Protein AF-0000000080189819 (afdb_homodimer)

InterPro domains:
  IPR002792 TRAM domain [PF01938] (89-147)
  IPR002792 TRAM domain [PS50926] (89-148)
  IPR012340 Nucleic acid-binding, OB-fold [G3DSA:2.40.50.140] (79-147)
  IPR012340 Nucleic acid-binding, OB-fold [SSF50249] (85-147)

Nearest PDB structures (foldseek):
  1yvc-assembly1_A  TM=9.350E-01  e=1.012E-05  Methanococcus maripaludis
  1yez-assembly1_A  TM=9.217E-01  e=1.142E-05  Methanosarcina mazei Go1
  5xj1-assembly1_A  TM=9.575E-01  e=2.392E-04  Streptococcus pneumoniae TIGR4
  5xj2-assembly2_B  TM=9.542E-01  e=8.581E-04  Streptococcus pneumoniae TIGR4
  1uwv-assembly1_A  TM=9.412E-01  e=1.396E-03  Escherichia coli K-12

Sequence (302 aa):
MTFRRRYSTLEISDELLCLFNAEVTVKDDEYVVEVPKSEIETGSVDPGDIYRVALIERHADSGGSDGSTSTSTSSSSASTGASSEPQPPVEEGEIRYVEIEDIGKQGDGIARVERGYVIIVPDAEIGERVKVEVTEVKSNFAVGEIIDEDYMTFRRRYSTLEISDELLCLFNAEVTVKDDEYVVEVPKSEIETGSVDPGDIYRVALIERHADSGGSDGSTSTSTSSSSASTGASSEPQPPVEEGEIRYVEIEDIGKQGDGIARVERGYVIIVPDAEIGERVKVEVTEVKSNFAVGEIIDEDY

Organism: NCBI:txid355548

Structure (mmCIF, N/CA/C/O backbone):
data_AF-0000000080189819-model_v1
#
loop_
_entity.id
_entity.type
_entity.pdbx_description
1 polymer 'Predicted RNA-binding protein, contains TRAM domain'
#
loop_
_atom_site.group_PDB
_atom_site.id
_atom_site.type_symbol
_atom_site.label_atom_id
_atom_site.label_alt_id
_atom_site.label_comp_id
_atom_site.label_asym_id
_atom_site.label_entity_id
_atom_site.label_seq_id
_atom_site.pdbx_PDB_ins_code
_atom_site.Cartn_x
_atom_site.Cartn_y
_atom_site.Cartn_z
_atom_site.occupancy
_atom_site.B_iso_or_equiv
_atom_site.auth_seq_id
_atom_site.auth_comp_id
_atom_site.auth_asym_id
_atom_site.auth_atom_id
_atom_site.pdbx_PDB_model_num
ATOM 1 N N . MET A 1 1 ? 3.475 19.469 27.359 1 42.28 1 MET A N 1
ATOM 2 C CA . MET A 1 1 ? 2.904 18.156 27.094 1 42.28 1 MET A CA 1
ATOM 3 C C . MET A 1 1 ? 3.959 17.219 26.531 1 42.28 1 MET A C 1
ATOM 5 O O . MET A 1 1 ? 4.668 17.562 25.594 1 42.28 1 MET A O 1
ATOM 9 N N . THR A 1 2 ? 4.465 16.438 27.375 1 52.5 2 THR A N 1
ATOM 10 C CA . THR A 1 2 ? 5.473 15.461 27 1 52.5 2 THR A CA 1
ATOM 11 C C . THR A 1 2 ? 4.938 14.531 25.922 1 52.5 2 THR A C 1
ATOM 13 O O . THR A 1 2 ? 4.039 13.727 26.172 1 52.5 2 THR A O 1
ATOM 16 N N . PHE A 1 3 ? 4.883 14.898 24.797 1 54 3 PHE A N 1
ATOM 17 C CA . PHE A 1 3 ? 4.414 14.039 23.703 1 54 3 PHE A CA 1
ATOM 18 C C . PHE A 1 3 ? 5.383 12.883 23.484 1 54 3 PHE A C 1
ATOM 20 O O . PHE A 1 3 ? 6.57 13.094 23.25 1 54 3 PHE A O 1
ATOM 27 N N . ARG A 1 4 ? 5.125 11.758 24.125 1 54.84 4 ARG A N 1
ATOM 28 C CA . ARG A 1 4 ? 5.922 10.539 24.016 1 54.84 4 ARG A CA 1
ATOM 29 C C . ARG A 1 4 ? 5.918 10.023 22.578 1 54.84 4 ARG A C 1
ATOM 31 O O . ARG A 1 4 ? 4.895 10.078 21.891 1 54.84 4 ARG A O 1
ATOM 38 N N . ARG A 1 5 ? 7.055 9.82 22.172 1 60.12 5 ARG A N 1
ATOM 39 C CA . ARG A 1 5 ? 7.246 9.156 20.891 1 60.12 5 ARG A CA 1
ATOM 40 C C . ARG A 1 5 ? 6.477 7.84 20.828 1 60.12 5 ARG A C 1
ATOM 42 O O . ARG A 1 5 ? 6.66 6.973 21.688 1 60.12 5 ARG A O 1
ATOM 49 N N . ARG A 1 6 ? 5.293 7.766 20.141 1 59.91 6 ARG A N 1
ATOM 50 C CA . ARG A 1 6 ? 4.48 6.559 20.047 1 59.91 6 ARG A CA 1
ATOM 51 C C . ARG A 1 6 ? 5.141 5.523 19.141 1 59.91 6 ARG A C 1
ATOM 53 O O . ARG A 1 6 ? 5.629 5.863 18.062 1 59.91 6 ARG A O 1
ATOM 60 N N . TYR A 1 7 ? 5.453 4.277 19.641 1 59 7 TYR A N 1
ATOM 61 C CA . TYR A 1 7 ? 5.871 3.143 18.828 1 59 7 TYR A CA 1
ATOM 62 C C . TYR A 1 7 ? 4.672 2.459 18.188 1 59 7 TYR A C 1
ATOM 64 O O . TYR A 1 7 ? 3.803 1.928 18.891 1 59 7 TYR A O 1
ATOM 72 N N . SER A 1 8 ? 4.168 2.908 17.109 1 53.53 8 SER A N 1
ATOM 73 C CA . SER A 1 8 ? 2.996 2.295 16.5 1 53.53 8 SER A CA 1
ATOM 74 C C . SER A 1 8 ? 3.385 1.081 15.656 1 53.53 8 SER A C 1
ATOM 76 O O . SER A 1 8 ? 4.172 1.198 14.719 1 53.53 8 SER A O 1
ATOM 78 N N . THR A 1 9 ? 3.373 -0.174 16.344 1 57.47 9 THR A N 1
ATOM 79 C CA . THR A 1 9 ? 3.436 -1.372 15.508 1 57.47 9 THR A CA 1
ATOM 80 C C . THR A 1 9 ? 2.211 -1.468 14.602 1 57.47 9 THR A C 1
ATOM 82 O O . THR A 1 9 ? 1.075 -1.442 15.078 1 57.47 9 THR A O 1
ATOM 85 N N . LEU A 1 10 ? 2.303 -0.964 13.43 1 59.22 10 LEU A N 1
ATOM 86 C CA . LEU A 1 10 ? 1.188 -1.048 12.492 1 59.22 10 LEU A CA 1
ATOM 87 C C . LEU A 1 10 ? 0.678 -2.48 12.383 1 59.22 10 LEU A C 1
ATOM 89 O O . LEU A 1 10 ? 1.424 -3.381 11.984 1 59.22 10 LEU A O 1
ATOM 93 N N . GLU A 1 11 ? -0.382 -2.922 13.133 1 64 11 GLU A N 1
ATOM 94 C CA . GLU A 1 11 ? -1.065 -4.207 13.008 1 64 11 GLU A CA 1
ATOM 95 C C . GLU A 1 11 ? -1.852 -4.285 11.703 1 64 11 GLU A C 1
ATOM 97 O O . GLU A 1 11 ? -2.98 -3.797 11.617 1 64 11 GLU A O 1
ATOM 102 N N . ILE A 1 12 ? -1.258 -4.281 10.602 1 65.19 12 ILE A N 1
ATOM 103 C CA . ILE A 1 12 ? -1.865 -4.234 9.273 1 65.19 12 ILE A CA 1
ATOM 104 C C . ILE A 1 12 ? -2.387 -5.617 8.898 1 65.19 12 ILE A C 1
ATOM 106 O O . ILE A 1 12 ? -3.311 -5.738 8.086 1 65.19 12 ILE A O 1
ATOM 110 N N . SER A 1 13 ? -2.428 -6.66 9.703 1 68.19 13 SER A N 1
ATOM 111 C CA . SER A 1 13 ? -2.547 -8.031 9.211 1 68.19 13 SER A CA 1
ATOM 112 C C . SER A 1 13 ? -4.004 -8.406 8.969 1 68.19 13 SER A C 1
ATOM 114 O O . SER A 1 13 ? -4.34 -8.969 7.922 1 68.19 13 SER A O 1
ATOM 116 N N . ASP A 1 14 ? -5.004 -7.996 9.766 1 72.5 14 ASP A N 1
ATOM 117 C CA . ASP A 1 14 ? -6.348 -8.547 9.602 1 72.5 14 ASP A CA 1
ATOM 118 C C . ASP A 1 14 ? -7.098 -7.836 8.477 1 72.5 14 ASP A C 1
ATOM 120 O O . ASP A 1 14 ? -8.016 -8.406 7.879 1 72.5 14 ASP A O 1
ATOM 124 N N . GLU A 1 15 ? -6.684 -6.754 7.957 1 85.06 15 GLU A N 1
ATOM 125 C CA . GLU A 1 15 ? -7.391 -5.98 6.938 1 85.06 15 GLU A CA 1
ATOM 126 C C . GLU A 1 15 ? -6.574 -5.887 5.652 1 85.06 15 GLU A C 1
ATOM 128 O O . GLU A 1 15 ? -6.926 -5.129 4.742 1 85.06 15 GLU A O 1
ATOM 133 N N . LEU A 1 16 ? -5.52 -6.707 5.664 1 90.12 16 LEU A N 1
ATOM 134 C CA . LEU A 1 16 ? -4.68 -6.738 4.473 1 90.12 16 LEU A CA 1
ATOM 135 C C . LEU A 1 16 ? -5.379 -7.473 3.332 1 90.12 16 LEU A C 1
ATOM 137 O O . LEU A 1 16 ? -5.703 -8.656 3.457 1 90.12 16 LEU A O 1
ATOM 141 N N . LEU A 1 17 ? -5.531 -6.82 2.203 1 92.44 17 LEU A N 1
ATOM 142 C CA . LEU A 1 17 ? -6.184 -7.422 1.048 1 92.44 17 LEU A CA 1
ATOM 143 C C . LEU A 1 17 ? -5.16 -8.07 0.122 1 92.44 17 LEU A C 1
ATOM 145 O O . LEU A 1 17 ? -5.348 -9.211 -0.316 1 92.44 17 LEU A O 1
ATOM 149 N N . CYS A 1 18 ? -4.082 -7.316 -0.164 1 94.12 18 CYS A N 1
ATOM 150 C CA . CYS A 1 18 ? -3.02 -7.855 -1.007 1 94.12 18 CYS A CA 1
ATOM 151 C C . CYS A 1 18 ? -1.708 -7.117 -0.765 1 94.12 18 CYS A C 1
ATOM 153 O O . CYS A 1 18 ? -1.704 -6.008 -0.227 1 94.12 18 CYS A O 1
ATOM 155 N N . LEU A 1 19 ? -0.646 -7.719 -1.043 1 93.94 19 LEU A N 1
ATOM 156 C CA . LEU A 1 19 ? 0.732 -7.238 -1.003 1 93.94 19 LEU A CA 1
ATOM 157 C C . LEU A 1 19 ? 1.481 -7.633 -2.27 1 93.94 19 LEU A C 1
ATOM 159 O O . LEU A 1 19 ? 1.566 -8.82 -2.602 1 93.94 19 LEU A O 1
ATOM 163 N N . PHE A 1 20 ? 1.979 -6.648 -3.012 1 94.25 20 PHE A N 1
ATOM 164 C CA . PHE A 1 20 ? 2.664 -6.918 -4.27 1 94.25 20 PHE A CA 1
ATOM 165 C C . PHE A 1 20 ? 3.781 -5.906 -4.504 1 94.25 20 PHE A C 1
ATOM 167 O O . PHE A 1 20 ? 3.797 -4.836 -3.891 1 94.25 20 PHE A O 1
ATOM 174 N N . ASN A 1 21 ? 4.668 -6.277 -5.363 1 93.56 21 ASN A N 1
ATOM 175 C CA . ASN A 1 21 ? 5.68 -5.328 -5.812 1 93.56 21 ASN A CA 1
ATOM 176 C C . ASN A 1 21 ? 5.191 -4.508 -7.004 1 93.56 21 ASN A C 1
ATOM 178 O O . ASN A 1 21 ? 4.547 -5.043 -7.906 1 93.56 21 ASN A O 1
ATOM 182 N N . ALA A 1 22 ? 5.48 -3.244 -7 1 96.06 22 ALA A N 1
ATOM 183 C CA . ALA A 1 22 ? 5.117 -2.369 -8.109 1 96.06 22 ALA A CA 1
ATOM 184 C C . ALA A 1 22 ? 6.074 -1.185 -8.211 1 96.06 22 ALA A C 1
ATOM 186 O O . ALA A 1 22 ? 6.578 -0.697 -7.199 1 96.06 22 ALA A O 1
ATOM 187 N N . GLU A 1 23 ? 6.262 -0.748 -9.391 1 96.69 23 GLU A N 1
ATOM 188 C CA . GLU A 1 23 ? 7.016 0.474 -9.648 1 96.69 23 GLU A CA 1
ATOM 189 C C . GLU A 1 23 ? 6.137 1.711 -9.492 1 96.69 23 GLU A C 1
ATOM 191 O O . GLU A 1 23 ? 4.988 1.723 -9.938 1 96.69 23 GLU A O 1
ATOM 196 N N . VAL A 1 24 ? 6.676 2.695 -8.797 1 98.12 24 VAL A N 1
ATOM 197 C CA . VAL A 1 24 ? 6.039 4.004 -8.844 1 98.12 24 VAL A CA 1
ATOM 198 C C . VAL A 1 24 ? 6.375 4.691 -10.172 1 98.12 24 VAL A C 1
ATOM 200 O O . VAL A 1 24 ? 7.547 4.926 -10.469 1 98.12 24 VAL A O 1
ATOM 203 N N . THR A 1 25 ? 5.293 5.031 -10.906 1 97.88 25 THR A N 1
ATOM 204 C CA . THR A 1 25 ? 5.512 5.645 -12.211 1 97.88 25 THR A CA 1
ATOM 205 C C . THR A 1 25 ? 4.785 6.984 -12.312 1 97.88 25 THR A C 1
ATOM 207 O O . THR A 1 25 ? 3.996 7.332 -11.43 1 97.88 25 THR A O 1
ATOM 210 N N . VAL A 1 26 ? 5.16 7.734 -13.414 1 96.69 26 VAL A N 1
ATOM 211 C CA . VAL A 1 26 ? 4.496 9.008 -13.688 1 96.69 26 VAL A CA 1
ATOM 212 C C . VAL A 1 26 ? 3.514 8.836 -14.844 1 96.69 26 VAL A C 1
ATOM 214 O O . VAL A 1 26 ? 3.873 8.312 -15.898 1 96.69 26 VAL A O 1
ATOM 217 N N . LYS A 1 27 ? 2.279 9.141 -14.57 1 94.56 27 LYS A N 1
ATOM 218 C CA . LYS A 1 27 ? 1.231 9.18 -15.586 1 94.56 27 LYS A CA 1
ATOM 219 C C . LYS A 1 27 ? 0.446 10.484 -15.516 1 94.56 27 LYS A C 1
ATOM 221 O O . LYS A 1 27 ? -0.184 10.781 -14.5 1 94.56 27 LYS A O 1
ATOM 226 N N . ASP A 1 28 ? 0.393 11.312 -16.641 1 92.56 28 ASP A N 1
ATOM 227 C CA . ASP A 1 28 ? -0.339 12.578 -16.703 1 92.56 28 ASP A CA 1
ATOM 228 C C . ASP A 1 28 ? 0.027 13.484 -15.523 1 92.56 28 ASP A C 1
ATOM 230 O O . ASP A 1 28 ? -0.853 14.008 -14.844 1 92.56 28 ASP A O 1
ATOM 234 N N . ASP A 1 29 ? 1.229 13.555 -15.109 1 93.38 29 ASP A N 1
ATOM 235 C CA . ASP A 1 29 ? 1.783 14.453 -14.102 1 93.38 29 ASP A CA 1
ATOM 236 C C . ASP A 1 29 ? 1.422 13.992 -12.688 1 93.38 29 ASP A C 1
ATOM 238 O O . ASP A 1 29 ? 1.374 14.797 -11.758 1 93.38 29 ASP A O 1
ATOM 242 N N . GLU A 1 30 ? 0.978 12.766 -12.617 1 96.69 30 GLU A N 1
ATOM 243 C CA . GLU A 1 30 ? 0.692 12.164 -11.32 1 96.69 30 GLU A CA 1
ATOM 244 C C . GLU A 1 30 ? 1.593 10.961 -11.062 1 96.69 30 GLU A C 1
ATOM 246 O O . GLU A 1 30 ? 2.131 10.367 -12 1 96.69 30 GLU A O 1
ATOM 251 N N . TYR A 1 31 ? 1.816 10.703 -9.781 1 98 31 TYR A N 1
ATOM 252 C CA . TYR A 1 31 ? 2.561 9.516 -9.383 1 98 31 TYR A CA 1
ATOM 253 C C . TYR A 1 31 ? 1.616 8.375 -9.031 1 98 31 TYR A C 1
ATOM 255 O O . TYR A 1 31 ? 0.72 8.539 -8.195 1 98 31 TYR A O 1
ATOM 263 N N . VAL A 1 32 ? 1.875 7.234 -9.664 1 98.56 32 VAL A N 1
ATOM 264 C CA . VAL A 1 32 ? 0.882 6.184 -9.484 1 98.56 32 VAL A CA 1
ATOM 265 C C . VAL A 1 32 ? 1.582 4.84 -9.289 1 98.56 32 VAL A C 1
ATOM 267 O O . VAL A 1 32 ? 2.73 4.668 -9.711 1 98.56 32 VAL A O 1
ATOM 270 N N . VAL A 1 33 ? 0.857 3.936 -8.68 1 98.31 33 VAL A N 1
ATOM 271 C CA . VAL A 1 33 ? 1.171 2.512 -8.602 1 98.31 33 VAL A CA 1
ATOM 272 C C . VAL A 1 33 ? 0.072 1.706 -9.289 1 98.31 33 VAL A C 1
ATOM 274 O O . VAL A 1 33 ? -1.116 1.921 -9.039 1 98.31 33 VAL A O 1
ATOM 277 N N . GLU A 1 34 ? 0.478 0.794 -10.133 1 97.75 34 GLU A N 1
ATOM 278 C CA . GLU A 1 34 ? -0.499 -0.062 -10.797 1 97.75 34 GLU A CA 1
ATOM 279 C C . GLU A 1 34 ? -0.899 -1.237 -9.906 1 97.75 34 GLU A C 1
ATOM 281 O O . GLU A 1 34 ? -0.038 -1.926 -9.359 1 97.75 34 GLU A O 1
ATOM 286 N N . VAL A 1 35 ? -2.176 -1.405 -9.805 1 97.88 35 VAL A N 1
ATOM 287 C CA . VAL A 1 35 ? -2.734 -2.551 -9.094 1 97.88 35 VAL A CA 1
ATOM 288 C C . VAL A 1 35 ? -2.908 -3.723 -10.055 1 97.88 35 VAL A C 1
ATOM 290 O O . VAL A 1 35 ? -3.48 -3.568 -11.141 1 97.88 35 VAL A O 1
ATOM 293 N N . PRO A 1 36 ? -2.439 -4.859 -9.672 1 95.31 36 PRO A N 1
ATOM 294 C CA . PRO A 1 36 ? -2.613 -6.012 -10.562 1 95.31 36 PRO A CA 1
ATOM 295 C C . PRO A 1 36 ? -4.078 -6.289 -10.891 1 95.31 36 PRO A C 1
ATOM 297 O O . PRO A 1 36 ? -4.934 -6.258 -10 1 95.31 36 PRO A O 1
ATOM 300 N N . LYS A 1 37 ? -4.324 -6.625 -12.102 1 93.06 37 LYS A N 1
ATOM 301 C CA . LYS A 1 37 ? -5.684 -6.867 -12.57 1 93.06 37 LYS A CA 1
ATOM 302 C C . LYS A 1 37 ? -6.328 -8.031 -11.82 1 93.06 37 LYS A C 1
ATOM 304 O O . LYS A 1 37 ? -7.535 -8.023 -11.57 1 93.06 37 LYS A O 1
ATOM 309 N N . SER A 1 38 ? -5.523 -8.961 -11.492 1 91.25 38 SER A N 1
ATOM 310 C CA . SER A 1 38 ? -6.027 -10.141 -10.797 1 91.25 38 SER A CA 1
ATOM 311 C C . SER A 1 38 ? -6.699 -9.773 -9.484 1 91.25 38 SER A C 1
ATOM 313 O O . SER A 1 38 ? -7.645 -10.438 -9.055 1 91.25 38 SER A O 1
ATOM 315 N N . GLU A 1 39 ? -6.297 -8.719 -8.812 1 94.88 39 GLU A N 1
ATOM 316 C CA . GLU A 1 39 ? -6.891 -8.281 -7.551 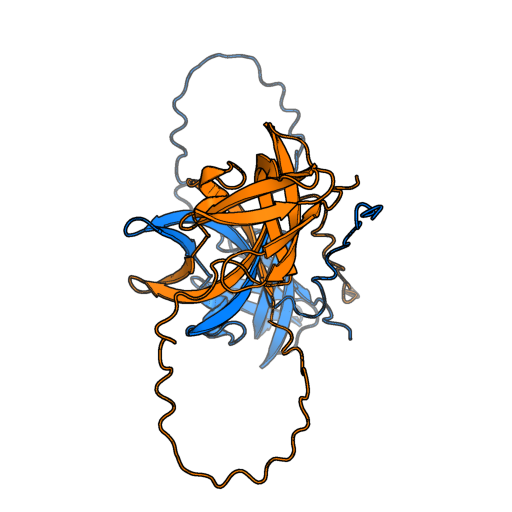1 94.88 39 GLU A CA 1
ATOM 317 C C . GLU A 1 39 ? -8.297 -7.734 -7.762 1 94.88 39 GLU A C 1
ATOM 319 O O . GLU A 1 39 ? -9.156 -7.859 -6.883 1 94.88 39 GLU A O 1
ATOM 324 N N . ILE A 1 40 ? -8.5 -7.207 -8.898 1 95.56 40 ILE A N 1
ATOM 325 C CA . ILE A 1 40 ? -9.82 -6.703 -9.273 1 95.56 40 ILE A CA 1
ATOM 326 C C . ILE A 1 40 ? -10.719 -7.863 -9.68 1 95.56 40 ILE A C 1
ATOM 328 O O . ILE A 1 40 ? -11.859 -7.965 -9.227 1 95.56 40 ILE A O 1
ATOM 332 N N . GLU A 1 41 ? -10.172 -8.711 -10.445 1 91.56 41 GLU A N 1
ATOM 333 C CA . GLU A 1 41 ? -10.938 -9.828 -10.984 1 91.56 41 GLU A CA 1
ATOM 334 C C . GLU A 1 41 ? -11.406 -10.766 -9.875 1 91.56 41 GLU A C 1
ATOM 336 O O . GLU A 1 41 ? -12.516 -11.305 -9.93 1 91.56 41 GLU A O 1
ATOM 341 N N . THR A 1 42 ? -10.617 -10.938 -8.875 1 91.19 42 THR A N 1
ATOM 342 C CA . THR A 1 42 ? -10.961 -11.828 -7.77 1 91.19 42 THR A CA 1
ATOM 343 C C . THR A 1 42 ? -11.953 -11.156 -6.828 1 91.19 42 THR A C 1
ATOM 345 O O . THR A 1 42 ? -12.562 -11.812 -5.988 1 91.19 42 THR A O 1
ATOM 348 N N . GLY A 1 43 ? -12.086 -9.766 -6.91 1 92.44 43 GLY A N 1
ATOM 349 C CA . GLY A 1 43 ? -13.062 -9.062 -6.105 1 92.44 43 GLY A CA 1
ATOM 350 C C . GLY A 1 43 ? -12.508 -8.555 -4.785 1 92.44 43 GLY A C 1
ATOM 351 O O . GLY A 1 43 ? -13.25 -8.07 -3.936 1 92.44 43 GLY A O 1
ATOM 352 N N . SER A 1 44 ? -11.273 -8.656 -4.613 1 91.62 44 SER A N 1
ATOM 353 C CA . SER A 1 44 ? -10.641 -8.188 -3.387 1 91.62 44 SER A CA 1
ATOM 354 C C . SER A 1 44 ? -10.531 -6.664 -3.369 1 91.62 44 SER A C 1
ATOM 356 O O . SER A 1 44 ? -10.516 -6.051 -2.299 1 91.62 44 SER A O 1
ATOM 358 N N . VAL A 1 45 ? -10.352 -6.145 -4.512 1 96.12 45 VAL A N 1
ATOM 359 C CA . VAL A 1 45 ? -10.211 -4.699 -4.668 1 96.12 45 VAL A CA 1
ATOM 360 C C . VAL A 1 45 ? -11.219 -4.191 -5.699 1 96.12 45 VAL A C 1
ATOM 362 O O . VAL A 1 45 ? -11.336 -4.75 -6.793 1 96.12 45 VAL A O 1
ATOM 365 N N . ASP A 1 46 ? -11.883 -3.111 -5.359 1 97.25 46 ASP A N 1
ATOM 366 C CA . ASP A 1 46 ? -12.883 -2.545 -6.25 1 97.25 46 ASP A CA 1
ATOM 367 C C . ASP A 1 46 ? -12.492 -1.14 -6.703 1 97.25 46 ASP A C 1
ATOM 369 O O . ASP A 1 46 ? -12.266 -0.257 -5.871 1 97.25 46 ASP A O 1
ATOM 373 N N . PRO A 1 47 ? -12.453 -0.969 -8.023 1 97.56 47 PRO A N 1
ATOM 374 C CA . PRO A 1 47 ? -12.266 0.407 -8.484 1 97.56 47 PRO A CA 1
ATOM 375 C C . PRO A 1 47 ? -13.359 1.351 -7.988 1 97.56 47 PRO A C 1
ATOM 377 O O . PRO A 1 47 ? -14.531 0.974 -7.949 1 97.56 47 PRO A O 1
ATOM 380 N N . GLY A 1 48 ? -12.984 2.584 -7.582 1 96.81 48 GLY A N 1
ATOM 381 C CA . GLY A 1 48 ? -13.93 3.537 -7.031 1 96.81 48 GLY A CA 1
ATOM 382 C C . GLY A 1 48 ? -13.953 3.541 -5.512 1 96.81 48 GLY A C 1
ATOM 383 O O . GLY A 1 48 ? -14.477 4.477 -4.898 1 96.81 48 GLY A O 1
ATOM 384 N N . ASP A 1 49 ? -13.445 2.479 -4.875 1 96.81 49 ASP A N 1
ATOM 385 C CA . ASP A 1 49 ? -13.391 2.41 -3.416 1 96.81 49 ASP A CA 1
ATOM 386 C C . ASP A 1 49 ? -12.078 2.98 -2.887 1 96.81 49 ASP A C 1
ATOM 388 O O . ASP A 1 49 ? -11.078 3.016 -3.604 1 96.81 49 ASP A O 1
ATOM 392 N N . ILE A 1 50 ? -12.18 3.373 -1.572 1 95.12 50 ILE A N 1
ATOM 393 C CA . ILE A 1 50 ? -11.023 3.93 -0.887 1 95.12 50 ILE A CA 1
ATOM 394 C C . ILE A 1 50 ? -10.383 2.861 -0.002 1 95.12 50 ILE A C 1
ATOM 396 O O . ILE A 1 50 ? -11.078 2.135 0.706 1 95.12 50 ILE A O 1
ATOM 400 N N . TYR A 1 51 ? -8.984 2.779 -0.108 1 95.81 51 TYR A N 1
ATOM 401 C CA . TYR A 1 51 ? -8.195 1.832 0.677 1 95.81 51 TYR A CA 1
ATOM 402 C C . TYR A 1 51 ? -7.07 2.541 1.421 1 95.81 51 TYR A C 1
ATOM 404 O O . TYR A 1 51 ? -6.707 3.668 1.079 1 95.81 51 TYR A O 1
ATOM 412 N N . ARG A 1 52 ? -6.621 1.884 2.549 1 95.06 52 ARG A N 1
ATOM 413 C CA . ARG A 1 52 ? -5.336 2.26 3.129 1 95.06 52 ARG A CA 1
ATOM 414 C C . ARG A 1 52 ? -4.184 1.631 2.357 1 95.06 52 ARG A C 1
ATOM 416 O O . ARG A 1 52 ? -4.16 0.417 2.143 1 95.06 52 ARG A O 1
ATOM 423 N N . VAL A 1 53 ? -3.291 2.496 1.903 1 96.38 53 VAL A N 1
ATOM 424 C CA . VAL A 1 53 ? -2.193 2.045 1.054 1 96.38 53 VAL A CA 1
ATOM 425 C C . VAL A 1 53 ? -0.864 2.242 1.779 1 96.38 53 VAL A C 1
ATOM 427 O O . VAL A 1 53 ? -0.551 3.348 2.225 1 96.38 53 VAL A O 1
ATOM 430 N N . ALA A 1 54 ? -0.108 1.19 1.864 1 95.25 54 ALA A N 1
ATOM 431 C CA . ALA A 1 54 ? 1.239 1.252 2.424 1 95.25 54 ALA A CA 1
ATOM 432 C C . ALA A 1 54 ? 2.295 1.071 1.337 1 95.25 54 ALA A C 1
ATOM 434 O O . ALA A 1 54 ? 2.23 0.121 0.552 1 95.25 54 ALA A O 1
ATOM 435 N N . LEU A 1 55 ? 3.162 2.006 1.28 1 96.06 55 LEU A N 1
ATOM 436 C CA . LEU A 1 55 ? 4.395 1.793 0.532 1 96.06 55 LEU A CA 1
ATOM 437 C C . LEU A 1 55 ? 5.527 1.359 1.46 1 96.06 55 LEU A C 1
ATOM 439 O O . LEU A 1 55 ? 5.828 2.043 2.441 1 96.06 55 LEU A O 1
ATOM 443 N N . ILE A 1 56 ? 6.117 0.265 1.129 1 92.75 56 ILE A N 1
ATOM 444 C CA . ILE A 1 56 ? 7.121 -0.384 1.966 1 92.75 56 I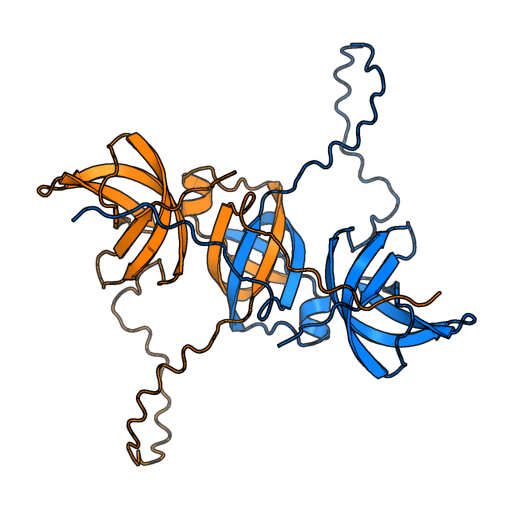LE A CA 1
ATOM 445 C C . ILE A 1 56 ? 8.406 -0.583 1.168 1 92.75 56 ILE A C 1
ATOM 447 O O . ILE A 1 56 ? 8.367 -0.974 -0.001 1 92.75 56 ILE A O 1
ATOM 451 N N . GLU A 1 57 ? 9.453 -0.291 1.748 1 92 57 GLU A N 1
ATOM 452 C CA . GLU A 1 57 ? 10.742 -0.485 1.096 1 92 57 GLU A CA 1
ATOM 453 C C . GLU A 1 57 ? 10.992 -1.96 0.796 1 92 57 GLU A C 1
ATOM 455 O O . GLU A 1 57 ? 10.68 -2.828 1.613 1 92 57 GLU A O 1
ATOM 460 N N . ARG A 1 58 ? 11.555 -2.164 -0.397 1 86.75 58 ARG A N 1
ATOM 461 C CA . ARG A 1 58 ? 11.945 -3.531 -0.733 1 86.75 58 ARG A CA 1
ATOM 462 C C . ARG A 1 58 ? 13.219 -3.93 -0.002 1 86.75 58 ARG A C 1
ATOM 464 O O . ARG A 1 58 ? 14.117 -3.105 0.188 1 86.75 58 ARG A O 1
ATOM 471 N N . HIS A 1 59 ? 13.188 -4.875 0.941 1 71.19 59 HIS A N 1
ATOM 472 C CA . HIS A 1 59 ? 14.438 -5.379 1.502 1 71.19 59 HIS A CA 1
ATOM 473 C C . HIS A 1 59 ? 15.297 -6.027 0.426 1 71.19 59 HIS A C 1
ATOM 475 O O . HIS A 1 59 ? 14.789 -6.77 -0.419 1 71.19 59 HIS A O 1
ATOM 481 N N . ALA A 1 60 ? 16.234 -5.289 -0.047 1 56.72 60 ALA A N 1
ATOM 482 C CA . ALA A 1 60 ? 17.172 -6.023 -0.898 1 56.72 60 ALA A CA 1
ATOM 483 C C . ALA A 1 60 ? 17.531 -7.371 -0.282 1 56.72 60 ALA A C 1
ATOM 485 O O . ALA A 1 60 ? 17.891 -7.445 0.894 1 56.72 60 ALA A O 1
ATOM 486 N N . ASP A 1 61 ? 16.703 -8.32 -0.292 1 48.09 61 ASP A N 1
ATOM 487 C CA . ASP A 1 61 ? 17.375 -9.562 0.084 1 48.09 61 ASP A CA 1
ATOM 488 C C . ASP A 1 61 ? 18.797 -9.594 -0.456 1 48.09 61 ASP A C 1
ATOM 490 O O . ASP A 1 61 ? 19.016 -9.445 -1.659 1 48.09 61 ASP A O 1
ATOM 494 N N . SER A 1 62 ? 19.703 -9.016 0.38 1 42.56 62 S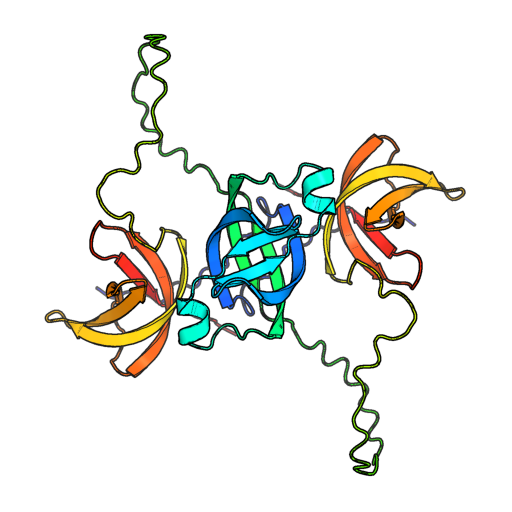ER A N 1
ATOM 495 C CA . SER A 1 62 ? 21.062 -9.43 0.046 1 42.56 62 SER A CA 1
ATOM 496 C C . SER A 1 62 ? 21.125 -10.906 -0.338 1 42.56 62 SER A C 1
ATOM 498 O O . SER A 1 62 ? 21.234 -11.773 0.528 1 42.56 62 SER A O 1
ATOM 500 N N . GLY A 1 63 ? 20.344 -11.5 -0.958 1 39.78 63 GLY A N 1
ATOM 501 C CA . GLY A 1 63 ? 20.984 -12.727 -1.399 1 39.78 63 GLY A CA 1
ATOM 502 C C . GLY A 1 63 ? 22.422 -12.523 -1.835 1 39.78 63 GLY A C 1
ATOM 503 O O . GLY A 1 63 ? 22.719 -11.617 -2.619 1 39.78 63 GLY A O 1
ATOM 504 N N . GLY A 1 64 ? 23.297 -12.695 -0.793 1 39 64 GLY A N 1
ATOM 505 C CA . GLY A 1 64 ? 24.75 -12.82 -0.841 1 39 64 GLY A CA 1
ATOM 506 C C . GLY A 1 64 ? 25.25 -13.469 -2.119 1 39 64 GLY A C 1
ATOM 507 O O . GLY A 1 64 ? 25.469 -14.68 -2.164 1 39 64 GLY A O 1
ATOM 508 N N . SER A 1 65 ? 24.75 -13.391 -3.236 1 36.41 65 SER A N 1
ATOM 509 C CA . SER A 1 65 ? 25.812 -13.938 -4.062 1 36.41 65 SER A CA 1
ATOM 510 C C . SER A 1 65 ? 27.109 -13.172 -3.867 1 36.41 65 SER A C 1
ATOM 512 O O . SER A 1 65 ? 27.156 -11.953 -4.066 1 36.41 65 SER A O 1
ATOM 514 N N . ASP A 1 66 ? 27.797 -13.484 -2.729 1 35.84 66 ASP A N 1
ATOM 515 C CA . ASP A 1 66 ? 29.219 -13.219 -2.641 1 35.84 66 ASP A CA 1
ATOM 516 C C . ASP A 1 66 ? 29.891 -13.352 -4.008 1 35.84 66 ASP A C 1
ATOM 518 O O . ASP A 1 66 ? 30.484 -14.391 -4.316 1 35.84 66 ASP A O 1
ATOM 522 N N . GLY A 1 67 ? 29.328 -13.367 -5.07 1 35.22 67 GLY A N 1
ATOM 523 C CA . GLY A 1 67 ? 30.312 -13.445 -6.133 1 35.22 67 GLY A CA 1
ATOM 524 C C . GLY A 1 67 ? 31.281 -12.273 -6.133 1 35.22 67 GLY A C 1
ATOM 525 O O . GLY A 1 67 ? 30.891 -11.141 -5.844 1 35.22 67 GLY A O 1
ATOM 526 N N . SER A 1 68 ? 32.594 -12.609 -5.75 1 34.53 68 SER A N 1
ATOM 527 C CA . SER A 1 68 ? 33.844 -11.867 -5.941 1 34.53 68 SER A CA 1
ATOM 528 C C . SER A 1 68 ? 33.781 -11 -7.191 1 34.53 68 SER A C 1
ATOM 530 O O . SER A 1 68 ? 33.688 -11.508 -8.312 1 34.53 68 SER A O 1
ATOM 532 N N . THR A 1 69 ? 33.094 -9.969 -7.109 1 33.72 69 THR A N 1
ATOM 533 C CA . THR A 1 69 ? 33.156 -9.016 -8.219 1 33.72 69 THR A CA 1
ATOM 534 C C . THR A 1 69 ? 34.562 -8.516 -8.422 1 33.72 69 THR A C 1
ATOM 536 O O . THR A 1 69 ? 35.156 -7.914 -7.527 1 33.72 69 THR A O 1
ATOM 539 N N . SER A 1 70 ? 35.375 -9.359 -9.141 1 32.28 70 SER A N 1
ATOM 540 C CA . SER A 1 70 ? 36.5 -8.68 -9.82 1 32.28 70 SER A CA 1
ATOM 541 C C . SER A 1 70 ? 36 -7.383 -10.461 1 32.28 70 SER A C 1
ATOM 543 O O . SER A 1 70 ? 34.875 -7.285 -10.906 1 32.28 70 SER A O 1
ATOM 545 N N . THR A 1 71 ? 36.625 -6.242 -10.055 1 34 71 THR A N 1
ATOM 546 C CA . THR A 1 71 ? 36.531 -4.816 -10.352 1 34 71 THR A CA 1
ATOM 547 C C . THR A 1 71 ? 36.5 -4.578 -11.859 1 34 71 THR A C 1
ATOM 549 O O . THR A 1 71 ? 36.594 -3.438 -12.32 1 34 71 THR A O 1
ATOM 552 N N . SER A 1 72 ? 36.344 -5.641 -12.758 1 33.66 72 SER A N 1
ATOM 553 C CA . SER A 1 72 ? 36.594 -5.02 -14.055 1 33.66 72 SER A CA 1
ATOM 554 C C . SER A 1 72 ? 35.531 -3.953 -14.375 1 33.66 72 SER A C 1
ATOM 556 O O . SER A 1 72 ? 34.344 -4.141 -14.102 1 33.66 72 SER A O 1
ATOM 558 N N . THR A 1 73 ? 35.938 -2.664 -14.289 1 36.34 73 THR A N 1
ATOM 559 C CA . THR A 1 73 ? 35.312 -1.387 -14.602 1 36.34 73 THR A CA 1
ATOM 560 C C . THR A 1 73 ? 34.531 -1.473 -15.914 1 36.34 73 THR A C 1
ATOM 562 O O . THR A 1 73 ? 34.062 -0.455 -16.438 1 36.34 73 THR A O 1
ATOM 565 N N . SER A 1 74 ? 34.375 -2.705 -16.547 1 34.53 74 SER A N 1
ATOM 566 C CA . SER A 1 74 ? 33.812 -2.371 -17.844 1 34.53 74 SER A CA 1
ATOM 567 C C . SER A 1 74 ? 32.406 -1.81 -17.688 1 34.53 74 SER A C 1
ATOM 569 O O . SER A 1 74 ? 31.594 -2.332 -16.891 1 34.53 74 SER A O 1
ATOM 571 N N . SER A 1 75 ? 32.25 -0.467 -17.719 1 36.03 75 SER A N 1
ATOM 572 C CA . SER A 1 75 ? 31.031 0.329 -17.797 1 36.03 75 SER A CA 1
ATOM 573 C C . SER A 1 75 ? 29.984 -0.33 -18.703 1 36.03 75 SER A C 1
ATOM 575 O O . SER A 1 75 ? 29.125 0.349 -19.266 1 36.03 75 SER A O 1
ATOM 577 N N . SER A 1 76 ? 29.984 -1.693 -18.75 1 33.53 76 SER A N 1
ATOM 578 C CA . SER A 1 76 ? 28.969 -2.131 -19.703 1 33.53 76 SER A CA 1
ATOM 579 C C . SER A 1 76 ? 27.594 -1.624 -19.281 1 33.53 76 SER A C 1
ATOM 581 O O . SER A 1 76 ? 27.25 -1.615 -18.109 1 33.53 76 SER A O 1
ATOM 583 N N . SER A 1 77 ? 27.141 -0.552 -19.922 1 34.91 77 SER A N 1
ATOM 584 C CA . SER A 1 77 ? 25.75 -0.133 -20 1 34.91 77 SER A CA 1
ATOM 585 C C . SER A 1 77 ? 24.812 -1.334 -19.984 1 34.91 77 SER A C 1
ATOM 587 O O . SER A 1 77 ? 24.75 -2.086 -20.969 1 34.91 77 SER A O 1
ATOM 589 N N . ALA A 1 78 ? 24.875 -2.117 -18.953 1 33.28 78 ALA A N 1
ATOM 590 C CA . ALA A 1 78 ? 23.906 -3.213 -18.859 1 33.28 78 ALA A CA 1
ATOM 591 C C . ALA A 1 78 ? 22.516 -2.746 -19.25 1 33.28 78 ALA A C 1
ATOM 593 O O . ALA A 1 78 ? 21.953 -1.848 -18.625 1 33.28 78 ALA A O 1
ATOM 594 N N . SER A 1 79 ? 22.297 -2.65 -20.484 1 36.47 79 SER A N 1
ATOM 595 C CA . SER A 1 79 ? 20.906 -2.654 -20.938 1 36.47 79 SER A CA 1
ATOM 596 C C . SER A 1 79 ? 20.047 -3.557 -20.062 1 36.47 79 SER A C 1
ATOM 598 O O . SER A 1 79 ? 20.453 -4.676 -19.734 1 36.47 79 SER A O 1
ATOM 600 N N . THR A 1 80 ? 19.672 -3.045 -18.844 1 40.88 80 THR A N 1
ATOM 601 C CA . THR A 1 80 ? 18.609 -3.824 -18.234 1 40.88 80 THR A CA 1
ATOM 602 C C . THR A 1 80 ? 17.875 -4.656 -19.281 1 40.88 80 THR A C 1
ATOM 604 O O . THR A 1 80 ? 17.109 -4.113 -20.078 1 40.88 80 THR A O 1
ATOM 607 N N . GLY A 1 81 ? 18.578 -5.34 -19.984 1 35.66 81 GLY A N 1
ATOM 608 C CA . GLY A 1 81 ? 18.047 -6.285 -20.938 1 35.66 81 GLY A CA 1
ATOM 609 C C . GLY A 1 81 ? 16.828 -7.027 -20.438 1 35.66 81 GLY A C 1
ATOM 610 O O . GLY A 1 81 ? 16.859 -7.617 -19.359 1 35.66 81 GLY A O 1
ATOM 611 N N . ALA A 1 82 ? 15.656 -6.48 -20.625 1 45.59 82 ALA A N 1
ATOM 612 C CA . ALA A 1 82 ? 14.43 -7.273 -20.578 1 45.59 82 ALA A CA 1
ATOM 613 C C . ALA A 1 82 ? 14.711 -8.742 -20.891 1 45.59 82 ALA A C 1
ATOM 615 O O . ALA A 1 82 ? 15.18 -9.07 -21.984 1 45.59 82 ALA A O 1
ATOM 616 N N . SER A 1 83 ? 15.383 -9.469 -20.062 1 48.72 83 SER A N 1
ATOM 617 C CA . SER A 1 83 ? 15.391 -10.875 -20.438 1 48.72 83 SER A CA 1
ATOM 618 C C . SER A 1 83 ? 14.203 -11.227 -21.328 1 48.72 83 SER A C 1
ATOM 620 O O . SER A 1 83 ? 13.109 -10.695 -21.141 1 48.72 83 SER A O 1
ATOM 622 N N . SER A 1 84 ? 14.398 -11.523 -22.531 1 59.91 84 SER A N 1
ATOM 623 C CA . SER A 1 84 ? 13.484 -11.945 -23.578 1 59.91 84 SER A CA 1
ATOM 624 C C . SER A 1 84 ? 12.406 -12.875 -23.047 1 59.91 84 SER A C 1
ATOM 626 O O . SER A 1 84 ? 11.367 -13.062 -23.688 1 59.91 84 SER A O 1
ATOM 628 N N . GLU A 1 85 ? 12.742 -13.531 -21.859 1 64.94 85 GLU A N 1
ATOM 629 C CA . GLU A 1 85 ? 11.68 -14.391 -21.359 1 64.94 85 GLU A CA 1
ATOM 630 C C . GLU A 1 85 ? 10.703 -13.617 -20.484 1 64.94 85 GLU A C 1
ATOM 632 O O . GLU A 1 85 ? 11.102 -12.703 -19.766 1 64.94 85 GLU A O 1
ATOM 637 N N . PRO A 1 86 ? 9.531 -13.75 -20.766 1 77.38 86 PRO A N 1
ATOM 638 C CA . PRO A 1 86 ? 8.547 -13.008 -19.969 1 77.38 86 PRO A CA 1
ATOM 639 C C . PRO A 1 86 ? 8.734 -13.203 -18.469 1 77.38 86 PRO A C 1
ATOM 641 O O . PRO A 1 86 ? 8.969 -14.32 -18.016 1 77.38 86 PRO A O 1
ATOM 644 N N . GLN A 1 87 ? 9.062 -12.25 -17.703 1 87.88 87 GLN A N 1
ATOM 645 C CA . GLN A 1 87 ? 9.188 -12.297 -16.25 1 87.88 87 GLN A CA 1
ATOM 646 C C . GLN A 1 87 ? 7.879 -12.742 -15.602 1 87.88 87 GLN A C 1
ATOM 648 O O . GLN A 1 87 ? 6.797 -12.391 -16.078 1 87.88 87 GLN A O 1
ATOM 653 N N . PRO A 1 88 ? 7.973 -13.672 -14.633 1 92.62 88 PRO A N 1
ATOM 654 C CA . PRO A 1 88 ? 6.758 -14.078 -13.93 1 92.62 88 PRO A CA 1
ATOM 655 C C . PRO A 1 88 ? 5.969 -12.898 -13.375 1 92.62 88 PRO A C 1
ATOM 657 O O . PRO A 1 88 ? 6.562 -11.898 -12.945 1 92.62 88 PRO A O 1
ATOM 660 N N . PRO A 1 89 ? 4.691 -13.023 -13.359 1 92.88 89 PRO A N 1
ATOM 661 C CA . PRO A 1 89 ? 3.857 -11.906 -12.898 1 92.88 89 PRO A CA 1
ATOM 662 C C . PRO A 1 89 ? 3.744 -11.844 -11.383 1 92.88 89 PRO A C 1
ATOM 664 O O . PRO A 1 89 ? 2.994 -11.016 -10.852 1 92.88 89 PRO A O 1
ATOM 667 N N . VAL A 1 90 ? 4.391 -12.734 -10.625 1 94.44 90 VAL A N 1
ATOM 668 C CA . VAL A 1 90 ? 4.367 -12.727 -9.172 1 94.44 90 VAL A CA 1
ATOM 669 C C . VAL A 1 90 ? 5.797 -12.773 -8.633 1 94.44 90 VAL A C 1
ATOM 671 O O . VAL A 1 90 ? 6.73 -13.102 -9.367 1 94.44 90 VAL A O 1
ATOM 674 N N . GLU A 1 91 ? 5.824 -12.367 -7.402 1 92.5 91 GLU A N 1
ATOM 675 C CA . GLU A 1 91 ? 7.105 -12.414 -6.703 1 92.5 91 GLU A CA 1
ATOM 676 C C . GLU A 1 91 ? 6.977 -13.117 -5.359 1 92.5 91 GLU A C 1
ATOM 678 O O . GLU A 1 91 ? 5.887 -13.18 -4.789 1 92.5 91 GLU A O 1
ATOM 683 N N . GLU A 1 92 ? 8.117 -13.578 -4.938 1 93.12 92 GLU A N 1
ATOM 684 C CA . GLU A 1 92 ? 8.109 -14.188 -3.609 1 93.12 92 GLU A CA 1
ATOM 685 C C . GLU A 1 92 ? 7.719 -13.172 -2.539 1 93.12 92 GLU A C 1
ATOM 687 O O . GLU A 1 92 ? 8.164 -12.023 -2.57 1 93.12 92 GLU A O 1
ATOM 692 N N . GLY A 1 93 ? 6.879 -13.602 -1.645 1 91.19 93 GLY A N 1
ATOM 693 C CA . GLY A 1 93 ? 6.395 -12.742 -0.58 1 91.19 93 GLY A CA 1
ATOM 694 C C . GLY A 1 93 ? 5.098 -12.031 -0.928 1 91.19 93 GLY A C 1
ATOM 695 O O . GLY A 1 93 ? 4.449 -11.445 -0.056 1 91.19 93 GLY A O 1
ATOM 696 N N . GLU A 1 94 ? 4.742 -12.094 -2.205 1 93.38 94 GLU A N 1
ATOM 697 C CA . GLU A 1 94 ? 3.475 -11.508 -2.625 1 93.38 94 GLU A CA 1
ATOM 698 C C . GLU A 1 94 ? 2.293 -12.211 -1.963 1 93.38 94 GLU A C 1
ATOM 700 O O . GLU A 1 94 ? 2.299 -13.43 -1.807 1 93.38 94 GLU A O 1
ATOM 705 N N . ILE A 1 95 ? 1.36 -11.422 -1.531 1 92.62 95 ILE A N 1
ATOM 706 C CA . ILE A 1 95 ? 0.127 -11.945 -0.951 1 92.62 95 ILE A CA 1
ATOM 707 C C . ILE A 1 95 ? -1.063 -11.531 -1.812 1 92.62 95 ILE A C 1
ATOM 709 O O . ILE A 1 95 ? -1.206 -10.359 -2.162 1 92.62 95 ILE A O 1
ATOM 713 N N . ARG A 1 96 ? -1.928 -12.438 -2.104 1 93.56 96 ARG A N 1
ATOM 714 C CA . ARG A 1 96 ? -3.102 -12.117 -2.908 1 93.56 96 ARG A CA 1
ATOM 715 C C . ARG A 1 96 ? -4.176 -13.195 -2.76 1 93.56 96 ARG A C 1
ATOM 717 O O . ARG A 1 96 ? -3.889 -14.312 -2.334 1 93.56 96 ARG A O 1
ATOM 724 N N . TYR A 1 97 ? -5.348 -12.828 -3.072 1 92.88 97 TYR A N 1
ATOM 725 C CA . TYR A 1 97 ? -6.426 -13.805 -3.193 1 92.88 97 TYR A CA 1
ATOM 726 C C . TYR A 1 97 ? -6.379 -14.5 -4.551 1 92.88 97 TYR A C 1
ATOM 728 O O . TYR A 1 97 ? -6.105 -13.867 -5.57 1 92.88 97 TYR A O 1
ATOM 736 N N . VAL A 1 98 ? -6.668 -15.836 -4.523 1 95.81 98 VAL A N 1
ATOM 737 C CA . VAL A 1 98 ? -6.789 -16.594 -5.766 1 95.81 98 VAL A CA 1
ATOM 738 C C . VAL A 1 98 ? -7.988 -17.531 -5.684 1 95.81 98 VAL A C 1
ATOM 740 O O . VAL A 1 98 ? -8.406 -17.922 -4.59 1 95.81 98 VAL A O 1
ATOM 743 N N . GLU A 1 99 ? -8.508 -17.75 -6.785 1 96 99 GLU A N 1
ATOM 744 C CA . GLU A 1 99 ? -9.516 -18.797 -6.902 1 96 99 GLU A CA 1
ATOM 745 C C . GLU A 1 99 ? -8.906 -20.094 -7.414 1 96 99 GLU A C 1
ATOM 747 O O . GLU A 1 99 ? -8.18 -20.094 -8.414 1 96 99 GLU A O 1
ATOM 752 N N . ILE A 1 100 ? -9.25 -21.188 -6.711 1 97.62 100 ILE A N 1
ATOM 753 C CA . ILE A 1 100 ? -8.758 -22.484 -7.141 1 97.62 100 ILE A CA 1
ATOM 754 C C . ILE A 1 100 ? -9.633 -23.031 -8.266 1 97.62 100 ILE A C 1
ATOM 756 O O . ILE A 1 100 ? -10.812 -23.328 -8.055 1 97.62 100 ILE A O 1
ATOM 760 N N . GLU A 1 101 ? -9.031 -23.156 -9.422 1 97.31 101 GLU A N 1
ATOM 761 C CA . GLU A 1 101 ? -9.82 -23.469 -10.609 1 97.31 101 GLU A CA 1
ATOM 762 C C . GLU A 1 101 ? -9.719 -24.938 -10.969 1 97.31 101 GLU A C 1
ATOM 764 O O . GLU A 1 101 ? -10.555 -25.469 -11.711 1 97.31 101 GLU A O 1
ATOM 769 N N . ASP A 1 102 ? -8.641 -25.672 -10.5 1 97.75 102 ASP A N 1
ATOM 770 C CA . ASP A 1 102 ? -8.383 -27.062 -10.852 1 97.75 102 ASP A CA 1
ATOM 771 C C . ASP A 1 102 ? -7.555 -27.75 -9.781 1 97.75 102 ASP A C 1
ATOM 773 O O . ASP A 1 102 ? -7.078 -27.109 -8.844 1 97.75 102 ASP A O 1
ATOM 777 N N . ILE A 1 103 ? -7.555 -29.078 -9.891 1 97.19 103 ILE A N 1
ATOM 778 C CA . ILE A 1 103 ? -6.715 -29.875 -9.016 1 97.19 103 ILE A CA 1
ATOM 779 C C . ILE A 1 103 ? -5.688 -30.641 -9.852 1 97.19 103 ILE A C 1
ATOM 781 O O . ILE A 1 103 ? -6.039 -31.281 -10.844 1 97.19 103 ILE A O 1
ATOM 785 N N . GLY A 1 104 ? -4.461 -30.484 -9.414 1 95.88 104 GLY A N 1
ATOM 786 C CA . GLY A 1 104 ? -3.406 -31.188 -10.133 1 95.88 104 GLY A CA 1
ATOM 787 C C . GLY A 1 104 ? -3.414 -32.688 -9.898 1 95.88 104 GLY A C 1
ATOM 788 O O . GLY A 1 104 ? -4.148 -33.188 -9.039 1 95.88 104 GLY A O 1
ATOM 789 N N . LYS A 1 105 ? -2.584 -33.375 -10.633 1 94.69 105 LYS A N 1
ATOM 790 C CA . LYS A 1 105 ? -2.475 -34.844 -10.539 1 94.69 105 LYS A CA 1
ATOM 791 C C . LYS A 1 105 ? -2.055 -35.281 -9.141 1 94.69 105 LYS A C 1
ATOM 793 O O . LYS A 1 105 ? -2.424 -36.375 -8.68 1 94.69 105 LYS A O 1
ATOM 798 N N . GLN A 1 106 ? -1.377 -34.406 -8.5 1 94.62 106 GLN A N 1
ATOM 799 C CA . GLN A 1 106 ? -0.86 -34.719 -7.176 1 94.62 106 GLN A CA 1
ATOM 800 C C . GLN A 1 106 ? -1.847 -34.281 -6.09 1 94.62 106 GLN A C 1
ATOM 802 O O . GLN A 1 106 ? -1.565 -34.438 -4.898 1 94.62 106 GLN A O 1
ATOM 807 N N . GLY A 1 107 ? -2.963 -33.719 -6.551 1 96.25 107 GLY A N 1
ATOM 808 C CA . GLY A 1 107 ? -3.992 -33.344 -5.598 1 96.25 107 GLY A CA 1
ATOM 809 C C . GLY A 1 107 ? -3.889 -31.906 -5.148 1 96.25 107 GLY A C 1
ATOM 810 O O . GLY A 1 107 ? -4.645 -31.453 -4.281 1 96.25 107 GLY A O 1
ATOM 811 N N . ASP A 1 108 ? -2.959 -31.203 -5.707 1 97.12 108 ASP A N 1
ATOM 812 C CA . ASP A 1 108 ? -2.764 -29.812 -5.328 1 97.12 108 ASP A CA 1
ATOM 813 C C . ASP A 1 108 ? -3.707 -28.891 -6.102 1 97.12 108 ASP A C 1
ATOM 815 O O . ASP A 1 108 ? -3.965 -29.109 -7.285 1 97.12 108 ASP A O 1
ATOM 819 N N . GLY A 1 109 ? -4.188 -27.797 -5.414 1 98.25 109 GLY A N 1
ATOM 820 C CA . GLY A 1 109 ? -4.992 -26.797 -6.098 1 98.25 109 GLY A CA 1
ATOM 821 C C . GLY A 1 109 ? -4.215 -26.016 -7.133 1 98.25 109 GLY A C 1
ATOM 822 O O . GLY A 1 109 ? -3.016 -25.781 -6.969 1 98.25 109 GLY A O 1
ATOM 823 N N . ILE A 1 110 ? -4.953 -25.609 -8.117 1 98.19 110 ILE A N 1
ATOM 824 C CA . ILE A 1 110 ? -4.34 -24.844 -9.195 1 98.19 110 ILE A CA 1
ATOM 825 C C . ILE A 1 110 ? -5.133 -23.547 -9.43 1 98.19 110 ILE A C 1
ATOM 827 O O . ILE A 1 110 ? -6.348 -23.594 -9.656 1 98.19 110 ILE A O 1
ATOM 831 N N . ALA A 1 111 ? -4.457 -22.453 -9.305 1 97.62 111 ALA A N 1
ATOM 832 C CA . ALA A 1 111 ? -5.008 -21.141 -9.656 1 97.62 111 ALA A CA 1
ATOM 833 C C . ALA A 1 111 ? -4.281 -20.547 -10.859 1 97.62 111 ALA A C 1
ATOM 835 O O . ALA A 1 111 ? -3.09 -20.797 -11.055 1 97.62 111 ALA A O 1
ATOM 836 N N . ARG A 1 112 ? -4.992 -19.75 -11.664 1 96.19 112 ARG A N 1
ATOM 837 C CA . ARG A 1 112 ? -4.402 -19.016 -12.773 1 96.19 112 ARG A CA 1
ATOM 838 C C . ARG A 1 112 ? -4.551 -17.516 -12.57 1 96.19 112 ARG A C 1
ATOM 840 O O . ARG A 1 112 ? -5.617 -17.031 -12.18 1 96.19 112 ARG A O 1
ATOM 847 N N . VAL A 1 113 ? -3.445 -16.859 -12.781 1 94.12 113 VAL A N 1
ATOM 848 C CA . VAL A 1 113 ? -3.43 -15.414 -12.594 1 94.12 113 VAL A CA 1
ATOM 849 C C . VAL A 1 113 ? -3.09 -14.719 -13.906 1 94.12 113 VAL A C 1
ATOM 851 O O . VAL A 1 113 ? -3.469 -15.195 -14.984 1 94.12 113 VAL A O 1
ATOM 854 N N . GLU A 1 114 ? -2.424 -13.562 -13.844 1 89.94 114 GLU A N 1
ATOM 855 C CA . GLU A 1 114 ? -2.146 -12.781 -15.047 1 89.94 114 GLU A CA 1
ATOM 856 C C . GLU A 1 114 ? -1.474 -13.641 -16.109 1 89.94 114 GLU A C 1
ATOM 858 O O . GLU A 1 114 ? -0.595 -14.445 -15.805 1 89.94 114 GLU A O 1
ATOM 863 N N . ARG A 1 115 ? -1.948 -13.461 -17.266 1 90.06 115 ARG A N 1
ATOM 864 C CA . ARG A 1 115 ? -1.358 -14.102 -18.438 1 90.06 115 ARG A CA 1
ATOM 865 C C . ARG A 1 115 ? -1.391 -15.617 -18.312 1 90.06 115 ARG A C 1
ATOM 867 O O . ARG A 1 115 ? -0.519 -16.312 -18.844 1 90.06 115 ARG A O 1
ATOM 874 N N . GLY A 1 116 ? -2.271 -16.109 -17.531 1 93.75 116 GLY A N 1
ATOM 875 C CA . GLY A 1 116 ? -2.447 -17.547 -17.406 1 93.75 116 GLY A CA 1
ATOM 876 C C . GLY A 1 116 ? -1.388 -18.203 -16.547 1 93.75 116 GLY A C 1
ATOM 877 O O . GLY A 1 116 ? -1.246 -19.438 -16.547 1 93.75 116 GLY A O 1
ATOM 878 N N . TYR A 1 117 ? -0.582 -17.344 -15.836 1 96.06 117 TYR A N 1
ATOM 879 C CA . TYR A 1 117 ? 0.457 -17.875 -14.961 1 96.06 117 TYR A CA 1
ATOM 880 C C . TYR A 1 117 ? -0.151 -18.703 -13.836 1 96.06 117 TYR A C 1
ATOM 882 O O . TYR A 1 117 ? -1.163 -18.328 -13.25 1 96.06 117 TYR A O 1
ATOM 890 N N . VAL A 1 118 ? 0.479 -19.859 -13.516 1 97.5 118 VAL A N 1
ATOM 891 C CA . VAL A 1 118 ? -0.098 -20.859 -12.617 1 97.5 118 VAL A CA 1
ATOM 892 C C . VAL A 1 118 ? 0.485 -20.703 -11.219 1 97.5 118 VAL A C 1
ATOM 894 O O . VAL A 1 118 ? 1.695 -20.516 -11.055 1 97.5 118 VAL A O 1
ATOM 897 N N . ILE A 1 119 ? -0.374 -20.75 -10.242 1 98.06 119 ILE A N 1
ATOM 898 C CA . ILE A 1 119 ? 0.031 -20.875 -8.844 1 98.06 119 ILE A CA 1
ATOM 899 C C . ILE A 1 119 ? -0.485 -22.203 -8.281 1 98.06 119 ILE A C 1
ATOM 901 O O . ILE A 1 119 ? -1.694 -22.438 -8.25 1 98.06 119 ILE A O 1
ATOM 905 N N . ILE A 1 120 ? 0.46 -23.031 -7.879 1 98.38 120 ILE A N 1
ATOM 906 C CA . ILE A 1 120 ? 0.136 -24.281 -7.203 1 98.38 120 ILE A CA 1
ATOM 907 C C . ILE A 1 120 ? -0.113 -24.031 -5.719 1 98.38 120 ILE A C 1
ATOM 909 O O . ILE A 1 120 ? 0.715 -23.406 -5.047 1 98.38 120 ILE A O 1
ATOM 913 N N . VAL A 1 121 ? -1.28 -24.469 -5.238 1 97.75 121 VAL A N 1
ATOM 914 C CA . VAL A 1 121 ? -1.676 -24.25 -3.854 1 97.75 121 VAL A CA 1
ATOM 915 C C . VAL A 1 121 ? -1.987 -25.578 -3.182 1 97.75 121 VAL A C 1
ATOM 917 O O . VAL A 1 121 ? -3.117 -26.062 -3.25 1 97.75 121 VAL A O 1
ATOM 920 N N . PRO A 1 122 ? -1.049 -26 -2.467 1 96.38 122 PRO A N 1
ATOM 921 C CA . PRO A 1 122 ? -1.305 -27.266 -1.781 1 96.38 122 PRO A CA 1
ATOM 922 C C . PRO A 1 122 ? -2.486 -27.188 -0.818 1 96.38 122 PRO A C 1
ATOM 924 O O . PRO A 1 122 ? -2.73 -26.141 -0.217 1 96.38 122 PRO A O 1
ATOM 927 N N . ASP A 1 123 ? -3.254 -28.266 -0.692 1 92 123 ASP A N 1
ATOM 928 C CA . ASP A 1 123 ? -4.309 -28.453 0.296 1 92 123 ASP A CA 1
ATOM 929 C C . ASP A 1 123 ? -5.504 -27.547 0.007 1 92 123 ASP A C 1
ATOM 931 O O . ASP A 1 123 ? -6.242 -27.172 0.922 1 92 123 ASP A O 1
ATOM 935 N N . ALA A 1 124 ? -5.59 -27.062 -1.226 1 95.38 124 ALA A N 1
ATOM 936 C CA . ALA A 1 124 ? -6.75 -26.25 -1.594 1 95.38 124 ALA A CA 1
ATOM 937 C C . ALA A 1 124 ? -7.77 -27.078 -2.371 1 95.38 124 ALA A C 1
ATOM 939 O O . ALA A 1 124 ? -7.434 -28.109 -2.945 1 95.38 124 ALA A O 1
ATOM 940 N N . GLU A 1 125 ? -8.969 -26.641 -2.34 1 95.75 125 GLU A N 1
ATOM 941 C CA . GLU A 1 125 ? -10.055 -27.328 -3.029 1 95.75 125 GLU A CA 1
ATOM 942 C C . GLU A 1 125 ? -10.57 -26.5 -4.211 1 95.75 125 GLU A C 1
ATOM 944 O O . GLU A 1 125 ? -10.57 -25.266 -4.164 1 95.75 125 GLU A O 1
ATOM 949 N N . ILE A 1 126 ? -11.023 -27.219 -5.234 1 96.12 126 ILE A N 1
ATOM 950 C CA . ILE A 1 126 ? -11.539 -26.562 -6.43 1 96.12 126 ILE A CA 1
ATOM 951 C C . ILE A 1 126 ? -12.758 -25.719 -6.07 1 96.12 126 ILE A C 1
ATOM 953 O O . ILE A 1 126 ? -13.617 -26.156 -5.293 1 96.12 126 ILE A O 1
ATOM 957 N N . GLY A 1 127 ? -12.82 -24.516 -6.527 1 95.88 127 GLY A N 1
ATOM 958 C CA . GLY A 1 127 ? -13.953 -23.625 -6.305 1 95.88 127 GLY A CA 1
ATOM 959 C C . GLY A 1 127 ? -13.766 -22.703 -5.117 1 95.88 127 GLY A C 1
ATOM 960 O O . GLY A 1 127 ? -14.531 -21.75 -4.938 1 95.88 127 GLY A O 1
ATOM 961 N N . GLU A 1 128 ? -12.758 -22.859 -4.379 1 93.88 128 GLU A N 1
ATOM 962 C CA . GLU A 1 128 ? -12.516 -22.062 -3.184 1 93.88 128 GLU A CA 1
ATOM 963 C C . GLU A 1 128 ? -11.703 -20.812 -3.512 1 93.88 128 GLU A C 1
ATOM 965 O O . GLU A 1 128 ? -10.844 -20.844 -4.391 1 93.88 128 GLU A O 1
ATOM 970 N N . ARG A 1 129 ? -12.055 -19.75 -2.809 1 92.56 129 ARG A N 1
ATOM 971 C CA . ARG A 1 129 ? -11.227 -18.547 -2.824 1 92.56 129 ARG A CA 1
ATOM 972 C C . ARG A 1 129 ? -10.375 -18.453 -1.562 1 92.56 129 ARG A C 1
ATOM 974 O O . ARG A 1 129 ? -10.914 -18.406 -0.451 1 92.56 129 ARG A O 1
ATOM 981 N N . VAL A 1 130 ? -9.047 -18.453 -1.792 1 92.69 130 VAL A N 1
ATOM 982 C CA . VAL A 1 130 ? -8.148 -18.469 -0.643 1 92.69 130 VAL A CA 1
ATOM 983 C C . VAL A 1 130 ? -7.137 -17.328 -0.771 1 92.69 130 VAL A C 1
ATOM 985 O O . VAL A 1 130 ? -6.789 -16.922 -1.881 1 92.69 130 VAL A O 1
ATOM 988 N N . LYS A 1 131 ? -6.699 -16.844 0.34 1 92.06 131 LYS A N 1
ATOM 989 C CA . LYS A 1 131 ? -5.562 -15.93 0.416 1 92.06 131 LYS A CA 1
ATOM 990 C C . LYS A 1 131 ? -4.246 -16.688 0.506 1 92.06 131 LYS A C 1
ATOM 992 O O . LYS A 1 131 ? -4.098 -17.594 1.342 1 92.06 131 LYS A O 1
ATOM 997 N N . VAL A 1 132 ? -3.283 -16.328 -0.434 1 94.38 132 VAL A N 1
ATOM 998 C CA . VAL A 1 132 ? -2.047 -17.094 -0.436 1 94.38 132 VAL A CA 1
ATOM 999 C C . VAL A 1 132 ? -0.848 -16.156 -0.347 1 94.38 132 VAL A C 1
ATOM 1001 O O . VAL A 1 132 ? -0.909 -15.023 -0.815 1 94.38 132 VAL A O 1
ATOM 1004 N N . GLU A 1 133 ? 0.18 -16.578 0.259 1 93.5 133 GLU A N 1
ATOM 1005 C CA . GLU A 1 133 ? 1.517 -16.016 0.116 1 93.5 133 GLU A CA 1
ATOM 1006 C C . GLU A 1 133 ? 2.359 -16.812 -0.866 1 93.5 133 GLU A C 1
ATOM 1008 O O . GLU A 1 133 ? 2.508 -18.031 -0.711 1 93.5 133 GLU A O 1
ATOM 1013 N N . VAL A 1 134 ? 2.855 -16.141 -1.896 1 95.94 134 VAL A N 1
ATOM 1014 C CA . VAL A 1 134 ? 3.732 -16.797 -2.857 1 95.94 134 VAL A CA 1
ATOM 1015 C C . VAL A 1 134 ? 5.066 -17.125 -2.195 1 95.94 134 VAL A C 1
ATOM 1017 O O . VAL A 1 134 ? 5.762 -16.234 -1.699 1 95.94 134 VAL A O 1
ATOM 1020 N N . THR A 1 135 ? 5.461 -18.391 -2.174 1 96.12 135 THR A N 1
ATOM 1021 C CA . THR A 1 135 ? 6.645 -18.812 -1.436 1 96.12 135 THR A CA 1
ATOM 1022 C C . THR A 1 135 ? 7.754 -19.234 -2.393 1 96.12 135 THR A C 1
ATOM 1024 O O . THR A 1 135 ? 8.93 -19.281 -2.012 1 96.12 135 THR A O 1
ATOM 1027 N N . GLU A 1 136 ? 7.41 -19.656 -3.561 1 97.19 136 GLU A N 1
ATOM 1028 C CA . GLU A 1 136 ? 8.367 -20.031 -4.598 1 97.19 136 GLU A CA 1
ATOM 1029 C C . GLU A 1 136 ? 7.91 -19.547 -5.969 1 97.19 136 GLU A C 1
ATOM 1031 O O . GLU A 1 136 ? 6.73 -19.641 -6.309 1 97.19 136 GLU A O 1
ATOM 1036 N N . VAL A 1 137 ? 8.906 -19.031 -6.742 1 96.62 137 VAL A N 1
ATOM 1037 C CA . VAL A 1 137 ? 8.594 -18.531 -8.078 1 96.62 137 VAL A CA 1
ATOM 1038 C C . VAL A 1 137 ? 9.531 -19.172 -9.102 1 96.62 137 VAL A C 1
ATOM 1040 O O . VAL A 1 137 ? 10.75 -19.125 -8.945 1 96.62 137 VAL A O 1
ATOM 1043 N N . LYS A 1 138 ? 8.898 -19.812 -10.062 1 96.44 138 LYS A N 1
ATOM 1044 C CA . LYS A 1 138 ? 9.617 -20.375 -11.203 1 96.44 138 LYS A CA 1
ATOM 1045 C C . LYS A 1 138 ? 9.188 -19.703 -12.508 1 96.44 138 LYS A C 1
ATOM 1047 O O . LYS A 1 138 ? 8.297 -18.859 -12.508 1 96.44 138 LYS A O 1
ATOM 1052 N N . SER A 1 139 ? 9.805 -20.031 -13.555 1 94.69 139 SER A N 1
ATOM 1053 C CA . SER A 1 139 ? 9.531 -19.406 -14.844 1 94.69 139 SER A CA 1
ATOM 1054 C C . SER A 1 139 ? 8.086 -19.609 -15.266 1 94.69 139 SER A C 1
ATOM 1056 O O . SER A 1 139 ? 7.465 -18.703 -15.836 1 94.69 139 SER A O 1
ATOM 1058 N N . ASN A 1 140 ? 7.484 -20.719 -14.898 1 94.31 140 ASN A N 1
ATOM 1059 C CA . ASN A 1 140 ? 6.184 -21.047 -15.461 1 94.31 140 ASN A CA 1
ATOM 1060 C C . ASN A 1 140 ? 5.137 -21.266 -14.375 1 94.31 140 ASN A C 1
ATOM 1062 O O . ASN A 1 140 ? 3.955 -21.453 -14.672 1 94.31 140 ASN A O 1
ATOM 1066 N N . PHE A 1 141 ? 5.555 -21.25 -13.258 1 97.25 141 PHE A N 1
ATOM 1067 C CA . PHE A 1 141 ? 4.602 -21.453 -12.172 1 97.25 141 PHE A CA 1
ATOM 1068 C C . PHE A 1 141 ? 5.152 -20.906 -10.859 1 97.25 141 PHE A C 1
ATOM 1070 O O . PHE A 1 141 ? 6.328 -20.547 -10.773 1 97.25 141 PHE A O 1
ATOM 1077 N N . ALA A 1 142 ? 4.301 -20.812 -9.875 1 98.06 142 ALA A N 1
ATOM 1078 C CA . ALA A 1 142 ? 4.668 -20.484 -8.5 1 98.06 142 ALA A CA 1
ATOM 1079 C C . ALA A 1 142 ? 3.959 -21.391 -7.504 1 98.06 142 ALA A C 1
ATOM 1081 O O . ALA A 1 142 ? 3.033 -22.125 -7.871 1 98.06 142 ALA A O 1
ATOM 1082 N N . VAL A 1 143 ? 4.516 -21.422 -6.324 1 97.81 143 VAL A N 1
ATOM 1083 C CA . VAL A 1 143 ? 3.857 -22.109 -5.211 1 97.81 143 VAL A CA 1
ATOM 1084 C C . VAL A 1 143 ? 3.338 -21.078 -4.211 1 97.81 143 VAL A C 1
ATOM 1086 O O . VAL A 1 143 ? 4.039 -20.125 -3.871 1 97.81 143 VAL A O 1
ATOM 1089 N N . GLY A 1 144 ? 2.1 -21.203 -3.902 1 96.81 144 GLY A N 1
ATOM 1090 C CA . GLY A 1 144 ? 1.497 -20.359 -2.881 1 96.81 144 GLY A CA 1
ATOM 1091 C C . GLY A 1 144 ? 0.965 -21.156 -1.697 1 96.81 144 GLY A C 1
ATOM 1092 O O . GLY A 1 144 ? 0.361 -22.219 -1.872 1 96.81 144 GLY A O 1
ATOM 1093 N N . GLU A 1 145 ? 1.182 -20.609 -0.504 1 95.19 145 GLU A N 1
ATOM 1094 C CA . GLU A 1 145 ? 0.649 -21.188 0.72 1 95.19 145 GLU A CA 1
ATOM 1095 C C . GLU A 1 145 ? -0.516 -20.375 1.268 1 95.19 145 GLU A C 1
ATOM 1097 O O . GLU A 1 145 ? -0.454 -19.141 1.298 1 95.19 145 GLU A O 1
ATOM 1102 N N . ILE A 1 146 ? -1.553 -21.094 1.673 1 93.44 146 ILE A N 1
ATOM 1103 C CA . ILE A 1 146 ? -2.73 -20.438 2.215 1 93.44 146 ILE A CA 1
ATOM 1104 C C . ILE A 1 146 ? -2.383 -19.766 3.547 1 93.44 146 ILE A C 1
ATOM 1106 O O . ILE A 1 146 ? -1.734 -20.391 4.398 1 93.44 146 ILE A O 1
ATOM 1110 N N . ILE A 1 147 ? -2.721 -18.547 3.639 1 88.56 147 ILE A N 1
ATOM 1111 C CA . ILE A 1 147 ? -2.492 -17.875 4.914 1 88.56 147 ILE A CA 1
ATOM 1112 C C . ILE A 1 147 ? -3.832 -17.547 5.57 1 88.56 147 ILE A C 1
ATOM 1114 O O . ILE A 1 147 ? -4.809 -17.234 4.887 1 88.56 147 ILE A O 1
ATOM 1118 N N . ASP A 1 148 ? -3.934 -17.875 6.855 1 76.62 148 ASP A N 1
ATOM 1119 C CA . ASP A 1 148 ? -5.16 -17.641 7.609 1 76.62 148 ASP A CA 1
ATOM 1120 C C . ASP A 1 148 ? -5.316 -16.156 7.961 1 76.62 148 ASP A C 1
ATOM 1122 O O . ASP A 1 148 ? -4.332 -15.484 8.266 1 76.62 148 ASP A O 1
ATOM 1126 N N . GLU A 1 149 ? -6.398 -15.578 7.527 1 62.91 149 GLU A N 1
ATOM 1127 C CA . GLU A 1 149 ? -6.789 -14.25 8 1 62.91 149 GLU A CA 1
ATOM 1128 C C . GLU A 1 149 ? -7.121 -14.273 9.492 1 62.91 149 GLU A C 1
ATOM 1130 O O . GLU A 1 149 ? -8.008 -13.547 9.945 1 62.91 149 GLU A O 1
ATOM 1135 N N . ASP A 1 150 ? -6.629 -15.086 10.25 1 52.47 150 ASP A N 1
ATOM 1136 C CA . ASP A 1 150 ? -7.238 -15.391 11.539 1 52.47 150 ASP A CA 1
ATOM 1137 C C . ASP A 1 150 ? -7.578 -14.109 12.305 1 52.47 150 ASP A C 1
ATOM 1139 O O . ASP A 1 150 ? -6.738 -13.219 12.43 1 52.47 150 ASP A O 1
ATOM 1143 N N . TYR A 1 151 ? -8.898 -13.672 12.352 1 41.06 151 TYR A N 1
ATOM 1144 C CA . TYR A 1 151 ? -9.602 -13.148 13.523 1 41.06 151 TYR A CA 1
ATOM 1145 C C . TYR A 1 151 ? -9.242 -13.953 14.766 1 41.06 151 TYR A C 1
ATOM 1147 O O . TYR A 1 151 ? -8.984 -15.156 14.68 1 41.06 151 TYR A O 1
ATOM 1155 N N . MET B 1 1 ? 2.613 -34.156 2.842 1 42.12 1 MET B N 1
ATOM 1156 C CA . MET B 1 1 ? 3.252 -33 3.457 1 42.12 1 MET B CA 1
ATOM 1157 C C . MET B 1 1 ? 2.213 -32.062 4.09 1 42.12 1 MET B C 1
ATOM 1159 O O . MET B 1 1 ? 1.22 -31.719 3.455 1 42.12 1 MET B O 1
ATOM 1163 N N . THR B 1 2 ? 2.092 -32.219 5.332 1 52 2 THR B N 1
ATOM 1164 C CA . THR B 1 2 ? 1.149 -31.438 6.113 1 52 2 THR B CA 1
ATOM 1165 C C . THR B 1 2 ? 1.446 -29.938 5.969 1 52 2 THR B C 1
ATOM 1167 O O . THR B 1 2 ? 2.482 -29.453 6.438 1 52 2 THR B O 1
ATOM 1170 N N . PHE B 1 3 ? 1.058 -29.344 4.969 1 53.28 3 PHE B N 1
ATOM 1171 C CA . PHE B 1 3 ? 1.291 -27.906 4.785 1 53.28 3 PHE B CA 1
ATOM 1172 C C . PHE B 1 3 ? 0.483 -27.094 5.789 1 53.28 3 PHE B C 1
ATOM 1174 O O . PHE B 1 3 ? -0.742 -27.219 5.859 1 53.28 3 PHE B O 1
ATOM 1181 N N . ARG B 1 4 ? 1.093 -26.766 6.938 1 54.22 4 ARG B N 1
ATOM 1182 C CA . ARG B 1 4 ? 0.47 -25.984 7.996 1 54.22 4 ARG B CA 1
ATOM 1183 C C . ARG B 1 4 ? 0.122 -24.578 7.496 1 54.22 4 ARG B C 1
ATOM 1185 O O . ARG B 1 4 ? 0.897 -23.969 6.762 1 54.22 4 ARG B O 1
ATOM 1192 N N . ARG B 1 5 ? -1.098 -24.312 7.652 1 57.72 5 ARG B N 1
ATOM 1193 C CA . ARG B 1 5 ? -1.556 -22.953 7.418 1 57.72 5 ARG B CA 1
ATOM 1194 C C . ARG B 1 5 ? -0.669 -21.938 8.148 1 57.72 5 ARG B C 1
ATOM 1196 O O . ARG B 1 5 ? -0.446 -22.062 9.352 1 57.72 5 ARG B O 1
ATOM 1203 N N . ARG B 1 6 ? 0.189 -21.203 7.422 1 59.41 6 ARG B N 1
ATOM 1204 C CA . ARG B 1 6 ? 1.093 -20.234 8.023 1 59.41 6 ARG B CA 1
ATOM 1205 C C . ARG B 1 6 ? 0.345 -18.969 8.422 1 59.41 6 ARG B C 1
ATOM 1207 O O . ARG B 1 6 ? -0.47 -18.453 7.656 1 59.41 6 ARG B O 1
ATOM 1214 N N . TYR B 1 7 ? 0.357 -18.578 9.758 1 58.38 7 TYR B N 1
ATOM 1215 C CA . TYR B 1 7 ? -0.119 -17.281 10.227 1 58.38 7 TYR B CA 1
ATOM 1216 C C . TYR B 1 7 ? 0.936 -16.203 10.016 1 58.38 7 TYR B C 1
ATOM 1218 O O . TYR B 1 7 ? 2.025 -16.266 10.586 1 58.38 7 TYR B O 1
ATOM 1226 N N . SER B 1 8 ? 1.041 -15.617 8.883 1 53.38 8 SER B N 1
ATOM 1227 C CA . SER B 1 8 ? 2.072 -14.617 8.641 1 53.38 8 SER B CA 1
ATOM 1228 C C . SER B 1 8 ? 1.646 -13.242 9.164 1 53.38 8 SER B C 1
ATOM 1230 O O . SER B 1 8 ? 0.623 -12.703 8.734 1 53.38 8 SER B O 1
ATOM 1232 N N . THR B 1 9 ? 1.993 -12.953 10.5 1 57.16 9 THR B N 1
ATOM 1233 C CA . THR B 1 9 ? 1.869 -11.57 10.93 1 57.16 9 THR B CA 1
ATOM 1234 C C . THR B 1 9 ? 2.803 -10.664 10.125 1 57.16 9 THR B C 1
ATOM 1236 O O . THR B 1 9 ? 4.016 -10.891 10.094 1 57.16 9 THR B O 1
ATOM 1239 N N . LEU B 1 10 ? 2.32 -10.125 9.055 1 59.69 10 LEU B N 1
ATOM 1240 C CA . LEU B 1 10 ? 3.141 -9.219 8.258 1 59.69 10 LEU B CA 1
ATOM 1241 C C . LEU B 1 10 ? 3.762 -8.133 9.133 1 59.69 10 LEU B C 1
ATOM 1243 O O . LEU B 1 10 ? 3.045 -7.355 9.766 1 59.69 10 LEU B O 1
ATOM 1247 N N . GLU B 1 11 ? 5.031 -8.273 9.617 1 64.12 11 GLU B N 1
ATOM 1248 C CA . GLU B 1 11 ? 5.805 -7.254 10.312 1 64.12 11 GLU B CA 1
ATOM 1249 C C . GLU B 1 11 ? 6.23 -6.137 9.359 1 64.12 11 GLU B C 1
ATOM 1251 O O . GLU B 1 11 ? 7.199 -6.289 8.617 1 64.12 11 GLU B O 1
ATOM 1256 N N . ILE B 1 12 ? 5.375 -5.375 8.844 1 65.44 12 ILE B N 1
ATOM 1257 C CA . ILE B 1 12 ? 5.609 -4.348 7.84 1 65.44 12 ILE B CA 1
ATOM 1258 C C . ILE B 1 12 ? 6.188 -3.1 8.5 1 65.44 12 ILE B C 1
ATOM 1260 O O . ILE B 1 12 ? 6.875 -2.307 7.852 1 65.44 12 ILE B O 1
ATOM 1264 N N . SER B 1 13 ? 6.598 -3.018 9.75 1 68.44 13 SER B N 1
ATOM 1265 C CA . SER B 1 13 ? 6.766 -1.748 10.453 1 68.44 13 SER B CA 1
ATOM 1266 C C . SER B 1 13 ? 8.125 -1.125 10.156 1 68.44 13 SER B C 1
ATOM 1268 O O . SER B 1 13 ? 8.211 0.066 9.844 1 68.44 13 SER B O 1
ATOM 1270 N N . ASP B 1 14 ? 9.234 -1.862 10.023 1 72.44 14 ASP B N 1
ATOM 1271 C CA . ASP B 1 14 ? 10.539 -1.206 9.938 1 72.44 14 ASP B CA 1
ATOM 1272 C C . ASP B 1 14 ? 10.812 -0.72 8.516 1 72.44 14 ASP B C 1
ATOM 1274 O O . ASP B 1 14 ? 11.578 0.227 8.32 1 72.44 14 ASP B O 1
ATOM 1278 N N . GLU B 1 15 ? 10.117 -1.088 7.523 1 85.12 15 GLU B N 1
ATOM 1279 C CA . GLU B 1 15 ? 10.375 -0.735 6.133 1 85.12 15 GLU B CA 1
ATOM 1280 C C . GLU B 1 15 ? 9.211 0.063 5.543 1 85.12 15 GLU B C 1
ATOM 1282 O O . GLU B 1 15 ? 9.172 0.319 4.34 1 85.12 15 GLU B O 1
ATOM 1287 N N . LEU B 1 16 ? 8.336 0.437 6.473 1 90.25 16 LEU B N 1
ATOM 1288 C CA . LEU B 1 16 ? 7.195 1.24 6.043 1 90.25 16 LEU B CA 1
ATOM 1289 C C . LEU B 1 16 ? 7.629 2.666 5.715 1 90.25 16 LEU B C 1
ATOM 1291 O O . LEU B 1 16 ? 8.148 3.375 6.582 1 90.25 16 LEU B O 1
ATOM 1295 N N . LEU B 1 17 ? 7.348 3.111 4.523 1 92.62 17 LEU B N 1
ATOM 1296 C CA . LEU B 1 17 ? 7.711 4.461 4.105 1 92.62 17 LEU B CA 1
ATOM 1297 C C . LEU B 1 17 ? 6.559 5.434 4.352 1 92.62 17 LEU B C 1
ATOM 1299 O O . LEU B 1 17 ? 6.766 6.52 4.895 1 92.62 17 LEU B O 1
ATOM 1303 N N . CYS B 1 18 ? 5.348 5.02 3.941 1 94.31 18 CYS B N 1
ATOM 1304 C CA . CYS B 1 18 ? 4.172 5.855 4.16 1 94.31 18 CYS B CA 1
ATOM 1305 C C . CYS B 1 18 ? 2.898 5.016 4.133 1 94.31 18 CYS B C 1
ATOM 1307 O O . CYS B 1 18 ? 2.895 3.9 3.615 1 94.31 18 CYS B O 1
ATOM 1309 N N . LEU B 1 19 ? 1.901 5.465 4.738 1 94.19 19 LEU B N 1
ATOM 1310 C CA . LEU B 1 19 ? 0.543 4.938 4.812 1 94.19 19 LEU B CA 1
ATOM 1311 C C . LEU B 1 19 ? -0.482 6.043 4.582 1 94.19 19 LEU B C 1
ATOM 1313 O O . LEU B 1 19 ? -0.5 7.039 5.305 1 94.19 19 LEU B O 1
ATOM 1317 N N . PHE B 1 20 ? -1.314 5.891 3.527 1 94.38 20 PHE B N 1
ATOM 1318 C CA . PHE B 1 20 ? -2.297 6.91 3.191 1 94.38 20 PHE B CA 1
ATOM 1319 C C . PHE B 1 20 ? -3.566 6.281 2.627 1 94.38 20 PHE B C 1
ATOM 1321 O O . PHE B 1 20 ? -3.549 5.125 2.191 1 94.38 20 PHE B O 1
ATOM 1328 N N . ASN B 1 21 ? -4.605 7.043 2.674 1 93.62 21 ASN B N 1
ATOM 1329 C CA . ASN B 1 21 ? -5.832 6.629 1.996 1 93.62 21 ASN B CA 1
ATOM 1330 C C . ASN B 1 21 ? -5.836 7.066 0.534 1 93.62 21 ASN B C 1
ATOM 1332 O O . ASN B 1 21 ? -5.422 8.18 0.212 1 93.62 21 ASN B O 1
ATOM 1336 N N . ALA B 1 22 ? -6.281 6.219 -0.336 1 96.25 22 ALA B N 1
ATOM 1337 C CA . ALA B 1 22 ? -6.383 6.543 -1.758 1 96.25 22 ALA B CA 1
ATOM 1338 C C . ALA B 1 22 ? -7.48 5.723 -2.428 1 96.25 22 ALA B C 1
ATOM 1340 O O . ALA B 1 22 ? -7.727 4.574 -2.049 1 96.25 22 ALA B O 1
ATOM 1341 N N . GLU B 1 23 ? -8.078 6.305 -3.389 1 96.75 23 GLU B N 1
ATOM 1342 C CA . GLU B 1 23 ? -9.039 5.609 -4.234 1 96.75 23 GLU B CA 1
ATOM 1343 C C . GLU B 1 23 ? -8.336 4.82 -5.336 1 96.75 23 GLU B C 1
ATOM 1345 O O . GLU B 1 23 ? -7.387 5.312 -5.949 1 96.75 23 GLU B O 1
ATOM 1350 N N . VAL B 1 24 ? -8.773 3.574 -5.52 1 98.12 24 VAL B N 1
ATOM 1351 C CA . VAL B 1 24 ? -8.367 2.859 -6.727 1 98.12 24 VAL B CA 1
ATOM 1352 C C . VAL B 1 24 ? -9.172 3.367 -7.922 1 98.12 24 VAL B C 1
ATOM 1354 O O . VAL B 1 24 ? -10.406 3.275 -7.934 1 98.12 24 VAL B O 1
ATOM 1357 N N . THR B 1 25 ? -8.414 3.854 -8.938 1 97.94 25 THR B N 1
ATOM 1358 C CA . THR B 1 25 ? -9.094 4.41 -10.102 1 97.94 25 THR B CA 1
ATOM 1359 C C . THR B 1 25 ? -8.625 3.721 -11.383 1 97.94 25 THR B C 1
ATOM 1361 O O . THR B 1 25 ? -7.672 2.938 -11.352 1 97.94 25 THR B O 1
ATOM 1364 N N . VAL B 1 26 ? -9.398 4.004 -12.492 1 96.69 26 VAL B N 1
ATOM 1365 C CA . VAL B 1 26 ? -9.023 3.484 -13.805 1 96.69 26 VAL B CA 1
ATOM 1366 C C . VAL B 1 26 ? -8.414 4.598 -14.648 1 96.69 26 VAL B C 1
ATOM 1368 O O . VAL B 1 26 ? -8.984 5.684 -14.766 1 96.69 26 VAL B O 1
ATOM 1371 N N . LYS B 1 27 ? -7.211 4.367 -15.07 1 94.62 27 LYS B N 1
ATOM 1372 C CA . LYS B 1 27 ? -6.52 5.25 -16 1 94.62 27 LYS B CA 1
ATOM 1373 C C . LYS B 1 27 ? -5.938 4.469 -17.172 1 94.62 27 LYS B C 1
ATOM 1375 O O . LYS B 1 27 ? -5.09 3.594 -16.984 1 94.62 27 LYS B O 1
ATOM 1380 N N . ASP B 1 28 ? -6.32 4.785 -18.484 1 92.5 28 ASP B N 1
ATOM 1381 C CA . ASP B 1 28 ? -5.812 4.125 -19.688 1 92.5 28 ASP B CA 1
ATOM 1382 C C . ASP B 1 28 ? -5.949 2.607 -19.578 1 92.5 28 ASP B C 1
ATOM 1384 O O . ASP B 1 28 ? -4.996 1.871 -19.828 1 92.5 28 ASP B O 1
ATOM 1388 N N . ASP B 1 29 ? -6.977 2.088 -19.031 1 93.44 29 ASP B N 1
ATOM 1389 C CA . ASP B 1 29 ? -7.336 0.675 -18.953 1 93.44 29 ASP B CA 1
ATOM 1390 C C . ASP B 1 29 ? -6.52 -0.042 -17.875 1 93.44 29 ASP B C 1
ATOM 1392 O O . ASP B 1 29 ? -6.312 -1.255 -17.953 1 93.44 29 ASP B O 1
ATOM 1396 N N . GLU B 1 30 ? -5.902 0.749 -17.047 1 96.62 30 GLU B N 1
ATOM 1397 C CA . GLU B 1 30 ? -5.172 0.2 -15.906 1 96.62 30 GLU B CA 1
ATOM 1398 C C . GLU B 1 30 ? -5.785 0.656 -14.586 1 96.62 30 GLU B C 1
ATOM 1400 O O . GLU B 1 30 ? -6.492 1.664 -14.539 1 96.62 30 GLU B O 1
ATOM 1405 N N . TYR B 1 31 ? -5.578 -0.171 -13.562 1 98 31 TYR B N 1
ATOM 1406 C CA . TYR B 1 31 ? -6 0.189 -12.219 1 98 31 TYR B CA 1
ATOM 1407 C C . TYR B 1 31 ? -4.848 0.79 -11.422 1 98 31 TYR B C 1
ATOM 1409 O O . TYR B 1 31 ? -3.777 0.185 -11.312 1 98 31 TYR B O 1
ATOM 1417 N N . VAL B 1 32 ? -5.117 1.974 -10.875 1 98.56 32 VAL B N 1
ATOM 1418 C CA . VAL B 1 32 ? -3.977 2.65 -10.266 1 98.56 32 VAL B CA 1
ATOM 1419 C C . VAL B 1 32 ? -4.395 3.273 -8.938 1 98.56 32 VAL B C 1
ATOM 1421 O O . VAL B 1 32 ? -5.578 3.543 -8.719 1 98.56 32 VAL B O 1
ATOM 1424 N N . VAL B 1 33 ? -3.404 3.48 -8.102 1 98.38 33 VAL B N 1
ATOM 1425 C CA . VAL B 1 33 ? -3.482 4.297 -6.891 1 98.38 33 VAL B CA 1
ATOM 1426 C C . VAL B 1 33 ? -2.531 5.488 -7.008 1 98.38 33 VAL B C 1
ATOM 1428 O O . VAL B 1 33 ? -1.36 5.32 -7.359 1 98.38 33 VAL B O 1
ATOM 1431 N N . GLU B 1 34 ? -3.033 6.648 -6.703 1 97.81 34 GLU B N 1
ATOM 1432 C CA . GLU B 1 34 ? -2.186 7.836 -6.742 1 97.81 34 GLU B CA 1
ATOM 1433 C C . GLU B 1 34 ? -1.386 7.984 -5.449 1 97.81 34 GLU B C 1
ATOM 1435 O O . GLU B 1 34 ? -1.942 7.891 -4.355 1 97.81 34 GLU B O 1
ATOM 1440 N N . VAL B 1 35 ? -0.122 8.195 -5.629 1 97.94 35 VAL B N 1
ATOM 1441 C CA . VAL B 1 35 ? 0.774 8.477 -4.516 1 97.94 35 VAL B CA 1
ATOM 1442 C C . VAL B 1 35 ? 0.816 9.984 -4.25 1 97.94 35 VAL B C 1
ATOM 1444 O O . VAL B 1 35 ? 1.015 10.773 -5.176 1 97.94 35 VAL B O 1
ATOM 1447 N N . PRO B 1 36 ? 0.645 10.359 -3.025 1 95.94 36 PRO B N 1
ATOM 1448 C CA . PRO B 1 36 ? 0.709 11.797 -2.732 1 95.94 36 PRO B CA 1
ATOM 1449 C C . PRO B 1 36 ? 2.035 12.422 -3.156 1 95.94 36 PRO B C 1
ATOM 1451 O O . PRO B 1 36 ? 3.1 11.852 -2.91 1 95.94 36 PRO B O 1
ATOM 1454 N N . LYS B 1 37 ? 1.945 13.586 -3.691 1 93.88 37 LYS B N 1
ATOM 1455 C CA . LYS B 1 37 ? 3.127 14.281 -4.188 1 93.88 37 LYS B CA 1
ATOM 1456 C C . LYS B 1 37 ? 4.117 14.562 -3.062 1 93.88 37 LYS B C 1
ATOM 1458 O O . LYS B 1 37 ? 5.332 14.547 -3.277 1 93.88 37 LYS B O 1
ATOM 1463 N N . SER B 1 38 ? 3.592 14.805 -1.924 1 91.94 38 SER B N 1
ATOM 1464 C CA . SER B 1 38 ? 4.438 15.117 -0.777 1 91.94 38 SER B CA 1
ATOM 1465 C C . SER B 1 38 ? 5.414 13.977 -0.483 1 91.94 38 SER B C 1
ATOM 1467 O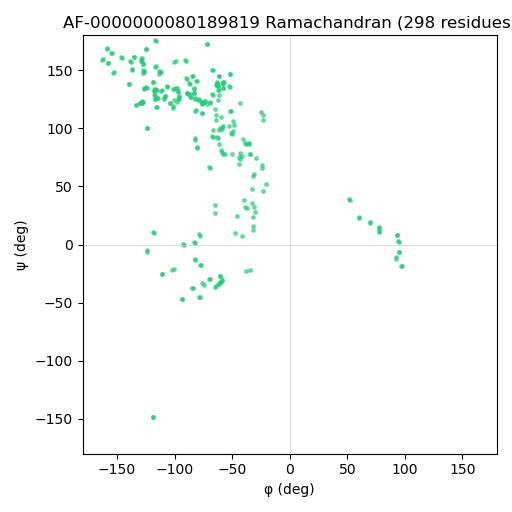 O . SER B 1 38 ? 6.527 14.219 -0.013 1 91.94 38 SER B O 1
ATOM 1469 N N . GLU B 1 39 ? 5.086 12.734 -0.756 1 95.12 39 GLU B N 1
ATOM 1470 C CA . GLU B 1 39 ? 5.957 11.594 -0.513 1 95.12 39 GLU B CA 1
ATOM 1471 C C . GLU B 1 39 ? 7.152 11.602 -1.462 1 95.12 39 GLU B C 1
ATOM 1473 O O . GLU B 1 39 ? 8.242 11.148 -1.103 1 95.12 39 GLU B O 1
ATOM 1478 N N . ILE B 1 40 ? 6.934 12.141 -2.607 1 95.69 40 ILE B N 1
ATOM 1479 C CA . ILE B 1 40 ? 7.996 12.289 -3.596 1 95.69 40 ILE B CA 1
ATOM 1480 C C . ILE B 1 40 ? 8.883 13.477 -3.225 1 95.69 40 ILE B C 1
ATOM 1482 O O . ILE B 1 40 ? 10.117 13.359 -3.219 1 95.69 40 ILE B O 1
ATOM 1486 N N . GLU B 1 41 ? 8.273 14.516 -2.875 1 91.94 41 GLU B N 1
ATOM 1487 C CA . GLU B 1 41 ? 8.992 15.75 -2.576 1 91.94 41 GLU B CA 1
ATOM 1488 C C . GLU B 1 41 ? 9.891 15.578 -1.355 1 91.94 41 GLU B C 1
ATOM 1490 O O . GLU B 1 41 ? 10.992 16.125 -1.311 1 91.94 41 GLU B O 1
ATOM 1495 N N . THR B 1 42 ? 9.461 14.844 -0.404 1 91.94 42 THR B N 1
ATOM 1496 C CA . THR B 1 42 ? 10.234 14.633 0.812 1 91.94 42 THR B CA 1
ATOM 1497 C C . THR B 1 42 ? 11.359 13.625 0.568 1 91.94 42 THR B C 1
ATOM 1499 O O . THR B 1 42 ? 12.273 13.5 1.383 1 91.94 42 THR B O 1
ATOM 1502 N N . GLY B 1 43 ? 11.266 12.805 -0.558 1 92.75 43 GLY B N 1
ATOM 1503 C CA . GLY B 1 43 ? 12.328 11.875 -0.903 1 92.75 43 GLY B CA 1
ATOM 1504 C C . GLY B 1 43 ? 12.102 10.484 -0.337 1 92.75 43 GLY B C 1
ATOM 1505 O O . GLY B 1 43 ? 12.992 9.633 -0.417 1 92.75 43 GLY B O 1
ATOM 1506 N N . SER B 1 44 ? 11 10.25 0.207 1 91.81 44 SER B N 1
ATOM 1507 C CA . SER B 1 44 ? 10.68 8.945 0.764 1 91.81 44 SER B CA 1
ATOM 1508 C C . SER B 1 44 ? 10.391 7.93 -0.338 1 91.81 44 SER B C 1
ATOM 1510 O O . SER B 1 44 ? 10.625 6.734 -0.169 1 91.81 44 SER B O 1
ATOM 1512 N N . VAL B 1 45 ? 9.812 8.422 -1.355 1 96.25 45 VAL B N 1
ATOM 1513 C CA . VAL B 1 45 ? 9.445 7.586 -2.492 1 96.25 45 VAL B CA 1
ATOM 1514 C C . VAL B 1 45 ? 10.016 8.18 -3.777 1 96.25 45 VAL B C 1
ATOM 1516 O O . VAL B 1 45 ? 9.875 9.375 -4.039 1 96.25 45 VAL B O 1
ATOM 1519 N N . ASP B 1 46 ? 10.594 7.32 -4.586 1 97.19 46 ASP B N 1
ATOM 1520 C CA . ASP B 1 46 ? 11.203 7.77 -5.832 1 97.19 46 ASP B CA 1
ATOM 1521 C C . ASP B 1 46 ? 10.5 7.148 -7.039 1 97.19 46 ASP B C 1
ATOM 1523 O O . ASP B 1 46 ? 10.414 5.922 -7.152 1 97.19 46 ASP B O 1
ATOM 1527 N N . PRO B 1 47 ? 10.039 8.016 -7.949 1 97.56 47 PRO B N 1
ATOM 1528 C CA . PRO B 1 47 ? 9.539 7.457 -9.203 1 97.56 47 PRO B CA 1
ATOM 1529 C C . PRO B 1 47 ? 10.586 6.629 -9.945 1 97.56 47 PRO B C 1
ATOM 1531 O O . PRO B 1 47 ? 11.758 7.008 -9.984 1 97.56 47 PRO B O 1
ATOM 1534 N N . GLY B 1 48 ? 10.195 5.473 -10.516 1 96.81 48 GLY B N 1
ATOM 1535 C CA . GLY B 1 48 ? 11.117 4.574 -11.188 1 96.81 48 GLY B CA 1
ATOM 1536 C C . GLY B 1 48 ? 11.586 3.434 -10.305 1 96.81 48 GLY B C 1
ATOM 1537 O O . GLY B 1 48 ? 12.133 2.441 -10.797 1 96.81 48 GLY B O 1
ATOM 1538 N N . ASP B 1 49 ? 11.438 3.564 -8.992 1 96.81 49 ASP B N 1
ATOM 1539 C CA . ASP B 1 49 ? 11.828 2.506 -8.07 1 96.81 49 ASP B CA 1
ATOM 1540 C C . ASP B 1 49 ? 10.664 1.557 -7.797 1 96.81 49 ASP B C 1
ATOM 1542 O O . ASP B 1 49 ? 9.5 1.935 -7.945 1 96.81 49 ASP B O 1
ATOM 1546 N N . ILE B 1 50 ? 11.086 0.334 -7.34 1 95.06 50 ILE B N 1
ATOM 1547 C CA . ILE B 1 50 ? 10.117 -0.703 -7.016 1 95.06 50 ILE B CA 1
ATOM 1548 C C . ILE B 1 50 ? 9.922 -0.771 -5.5 1 95.06 50 ILE B C 1
ATOM 1550 O O . ILE B 1 50 ? 10.891 -0.742 -4.742 1 95.06 50 ILE B O 1
ATOM 1554 N N . TYR B 1 51 ? 8.586 -0.835 -5.086 1 95.81 51 TYR B N 1
ATOM 1555 C CA . TYR B 1 51 ? 8.211 -0.924 -3.68 1 95.81 51 TYR B CA 1
ATOM 1556 C C . TYR B 1 51 ? 7.262 -2.094 -3.441 1 95.81 51 TYR B C 1
ATOM 1558 O O . TYR B 1 51 ? 6.66 -2.615 -4.383 1 95.81 51 TYR B O 1
ATOM 1566 N N . ARG B 1 52 ? 7.273 -2.58 -2.164 1 94.94 52 ARG B N 1
ATOM 1567 C CA . ARG B 1 52 ? 6.176 -3.436 -1.725 1 94.94 52 ARG B CA 1
ATOM 1568 C C . ARG B 1 52 ? 4.945 -2.607 -1.369 1 94.94 52 ARG B C 1
ATOM 1570 O O . ARG B 1 52 ? 5.035 -1.661 -0.585 1 94.94 52 ARG B O 1
ATOM 1577 N N . VAL B 1 53 ? 3.844 -2.961 -2.01 1 96.38 53 VAL B N 1
ATOM 1578 C CA . VAL B 1 53 ? 2.617 -2.186 -1.846 1 96.38 53 VAL B CA 1
ATOM 1579 C C . VAL B 1 53 ? 1.547 -3.047 -1.179 1 96.38 53 VAL B C 1
ATOM 1581 O O . VAL B 1 53 ? 1.228 -4.133 -1.662 1 96.38 53 VAL B O 1
ATOM 1584 N N . ALA B 1 54 ? 1.014 -2.533 -0.114 1 95.31 54 ALA B N 1
ATOM 1585 C CA . ALA B 1 54 ? -0.106 -3.182 0.564 1 95.31 54 ALA B CA 1
ATOM 1586 C C . ALA B 1 54 ? -1.398 -2.395 0.366 1 95.31 54 ALA B C 1
ATOM 1588 O O . ALA B 1 54 ? -1.436 -1.184 0.592 1 95.31 54 ALA B O 1
ATOM 1589 N N . LEU B 1 55 ? -2.371 -3.078 -0.112 1 96 55 LEU B N 1
ATOM 1590 C CA . LEU B 1 55 ? -3.729 -2.551 -0.028 1 96 55 LEU B CA 1
ATOM 1591 C C . LEU B 1 55 ? -4.465 -3.129 1.177 1 96 55 LEU B C 1
ATOM 1593 O O . LEU B 1 55 ? -4.555 -4.348 1.327 1 96 55 LEU B O 1
ATOM 1597 N N . ILE B 1 56 ? -4.969 -2.256 1.987 1 92.81 56 ILE B N 1
ATOM 1598 C CA . ILE B 1 56 ? -5.582 -2.611 3.262 1 92.81 56 ILE B CA 1
ATOM 1599 C C . ILE B 1 56 ? -7.008 -2.064 3.318 1 92.81 56 ILE B C 1
ATOM 1601 O O . ILE B 1 56 ? -7.258 -0.928 2.91 1 92.81 56 ILE B O 1
ATOM 1605 N N . GLU B 1 57 ? -7.867 -2.852 3.742 1 92 57 GLU B N 1
ATOM 1606 C CA . GLU B 1 57 ? -9.25 -2.412 3.887 1 92 57 GLU B CA 1
ATOM 1607 C C . GLU B 1 57 ? -9.367 -1.287 4.91 1 92 57 GLU B C 1
ATOM 1609 O O . GLU B 1 57 ? -8.711 -1.314 5.949 1 92 57 GLU B O 1
ATOM 1614 N N . ARG B 1 58 ? -10.219 -0.34 4.527 1 87.19 58 ARG B N 1
ATOM 1615 C CA . ARG B 1 58 ? -10.492 0.724 5.484 1 87.19 58 ARG B CA 1
ATOM 1616 C C . ARG B 1 58 ? -11.43 0.237 6.59 1 87.19 58 ARG B C 1
ATOM 1618 O O . ARG B 1 58 ? -12.328 -0.566 6.336 1 87.19 58 ARG B O 1
ATOM 1625 N N . HIS B 1 59 ? -11.008 0.13 7.828 1 71.44 59 HIS B N 1
ATOM 1626 C CA . HIS B 1 59 ? -11.953 -0.163 8.898 1 71.44 59 HIS B CA 1
ATOM 1627 C C . HIS B 1 59 ? -13.016 0.918 9 1 71.44 59 HIS B C 1
ATOM 1629 O O . HIS B 1 59 ? -12.711 2.109 8.914 1 71.44 59 HIS B O 1
ATOM 1635 N N . ALA B 1 60 ? -14.156 0.596 8.438 1 56.44 60 ALA B N 1
ATOM 1636 C CA . ALA B 1 60 ? -15.203 1.554 8.766 1 56.44 60 ALA B CA 1
ATOM 1637 C C . ALA B 1 60 ? -15.172 1.918 10.25 1 56.44 60 ALA B C 1
ATOM 1639 O O . ALA B 1 60 ? -15.117 1.037 11.109 1 56.44 60 ALA B O 1
ATOM 1640 N N . ASP B 1 61 ? -14.305 2.672 10.695 1 47.56 61 ASP B N 1
ATOM 1641 C CA . ASP B 1 61 ? -14.664 3.084 12.047 1 47.56 61 ASP B CA 1
ATOM 1642 C C . ASP B 1 61 ? -16.172 3.248 12.188 1 47.56 61 ASP B C 1
ATOM 1644 O O . ASP B 1 61 ? -16.797 4.004 11.438 1 47.56 61 ASP B O 1
ATOM 1648 N N . SER B 1 62 ? -16.797 2.062 12.5 1 41.59 62 SER B N 1
ATOM 1649 C CA . SER B 1 62 ? -18.141 2.32 13.023 1 41.59 62 SER B CA 1
ATOM 1650 C C . SER B 1 62 ? -18.141 3.555 13.922 1 41.59 62 SER B C 1
ATOM 1652 O O . SER B 1 62 ? -17.922 3.453 15.133 1 41.59 62 SER B O 1
ATOM 1654 N N . GLY B 1 63 ? -17.484 4.48 13.828 1 39.91 63 GLY B N 1
ATOM 1655 C CA . GLY B 1 63 ? -18.125 5.496 14.656 1 39.91 63 GLY B CA 1
ATOM 1656 C C . GLY B 1 63 ? -19.625 5.57 14.477 1 39.91 63 GLY B C 1
ATOM 1657 O O . GLY B 1 63 ? -20.109 5.973 13.414 1 39.91 63 GLY B O 1
ATOM 1658 N N . GLY B 1 64 ? -20.266 4.441 14.984 1 37.88 64 GLY B N 1
ATOM 1659 C CA . GLY B 1 64 ? -21.688 4.395 15.289 1 37.88 64 GLY B CA 1
ATOM 1660 C C . GLY B 1 64 ? -22.234 5.723 15.773 1 37.88 64 GLY B C 1
ATOM 1661 O O . GLY B 1 64 ? -22.047 6.086 16.938 1 37.88 64 GLY B O 1
ATOM 1662 N N . SER B 1 65 ? -22.062 6.801 15.273 1 35.72 65 SER B N 1
ATOM 1663 C CA . SER B 1 65 ? -23.203 7.586 15.758 1 35.72 65 SER B CA 1
ATOM 1664 C C . SER B 1 65 ? -24.516 6.859 15.531 1 35.72 65 SER B C 1
ATOM 1666 O O . SER B 1 65 ? -24.844 6.5 14.398 1 35.72 65 SER B O 1
ATOM 1668 N N . ASP B 1 66 ? -24.812 5.848 16.422 1 35.62 66 ASP B N 1
ATOM 1669 C CA . ASP B 1 66 ? -26.188 5.395 16.625 1 35.62 66 ASP B CA 1
ATOM 1670 C C . ASP B 1 66 ? -27.172 6.539 16.438 1 35.62 66 ASP B C 1
ATOM 1672 O O . ASP B 1 66 ? -27.688 7.09 17.406 1 35.62 66 ASP B O 1
ATOM 1676 N N . GLY B 1 67 ? -26.969 7.637 15.969 1 35.72 67 GLY B N 1
ATOM 1677 C CA . GLY B 1 67 ? -28.203 8.398 15.898 1 35.72 67 GLY B CA 1
ATOM 1678 C C . GLY B 1 67 ? -29.25 7.758 15.008 1 35.72 67 GLY B C 1
ATOM 1679 O O . GLY B 1 67 ? -29 7.523 13.82 1 35.72 67 GLY B O 1
ATOM 1680 N N . SER B 1 68 ? -30.062 6.805 15.656 1 35.25 68 SER B N 1
ATOM 1681 C CA . SER B 1 68 ? -31.344 6.293 15.18 1 35.25 68 SER B CA 1
ATOM 1682 C C . SER B 1 68 ? -32.094 7.352 14.391 1 35.25 68 SER B C 1
ATOM 1684 O O . SER B 1 68 ? -33 8.016 14.922 1 35.25 68 SER B O 1
ATOM 1686 N N . THR B 1 69 ? -31.578 8.375 13.773 1 31.52 69 THR B N 1
ATOM 1687 C CA . THR B 1 69 ? -32.656 9.188 13.211 1 31.52 69 THR B CA 1
ATOM 1688 C C . THR B 1 69 ? -33.438 8.414 12.148 1 31.52 69 THR B C 1
ATOM 1690 O O . THR B 1 69 ? -32.812 7.738 11.305 1 31.52 69 THR B O 1
ATOM 1693 N N . SER B 1 70 ? -34.688 8.07 12.406 1 33.59 70 SER B N 1
ATOM 1694 C CA . SER B 1 70 ? -35.812 7.699 11.531 1 33.59 70 SER B CA 1
ATOM 1695 C C . SER B 1 70 ? -35.719 8.398 10.18 1 33.59 70 SER B C 1
ATOM 1697 O O . SER B 1 70 ? -36.562 9.234 9.844 1 33.59 70 SER B O 1
ATOM 1699 N N . THR B 1 71 ? -34.5 8.75 9.695 1 29.89 71 THR B N 1
ATOM 1700 C CA . THR B 1 71 ? -34.719 9.672 8.586 1 29.89 71 THR B CA 1
ATOM 1701 C C . THR B 1 71 ? -35.438 8.992 7.445 1 29.89 71 THR B C 1
ATOM 1703 O O . THR B 1 71 ? -35.156 7.852 7.094 1 29.89 71 THR B O 1
ATOM 1706 N N . SER B 1 72 ? -36.688 9.523 7.168 1 34.81 72 SER B N 1
ATOM 1707 C CA . SER B 1 72 ? -37.469 9.578 5.934 1 34.81 72 SER B CA 1
ATOM 1708 C C . SER B 1 72 ? -36.562 9.508 4.711 1 34.81 72 SER B C 1
ATOM 1710 O O . SER B 1 72 ? -35.469 10.047 4.719 1 34.81 72 SER B O 1
ATOM 1712 N N . THR B 1 73 ? -36.719 8.406 3.971 1 37.09 73 THR B N 1
ATOM 1713 C CA . THR B 1 73 ? -36.094 7.961 2.727 1 37.09 73 THR B CA 1
ATOM 1714 C C . THR B 1 73 ? -36.062 9.086 1.698 1 37.09 73 THR B C 1
ATOM 1716 O O . THR B 1 73 ? -36.844 9.07 0.729 1 37.09 73 THR B O 1
ATOM 1719 N N . SER B 1 74 ? -36.094 10.422 2.207 1 34.66 74 SER B N 1
ATOM 1720 C CA . SER B 1 74 ? -36.031 11.234 0.992 1 34.66 74 SER B CA 1
ATOM 1721 C C . SER B 1 74 ? -34.781 10.906 0.183 1 34.66 74 SER B C 1
ATOM 1723 O O . SER B 1 74 ? -33.719 10.641 0.751 1 34.66 74 SER B O 1
ATOM 1725 N N . SER B 1 75 ? -34.938 10.125 -0.891 1 36.16 7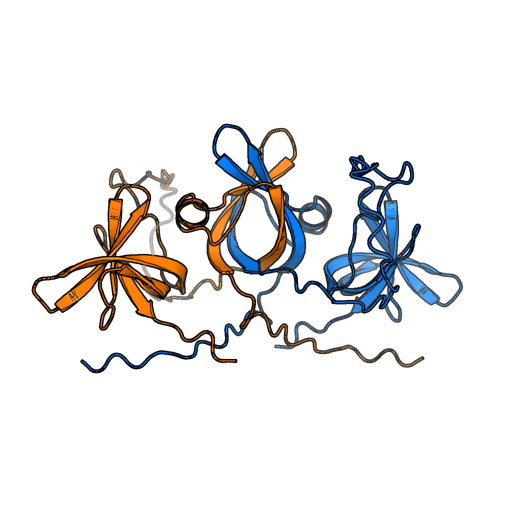5 SER B N 1
ATOM 1726 C CA . SER B 1 75 ? -34 9.852 -1.958 1 36.16 75 SER B CA 1
ATOM 1727 C C . SER B 1 75 ? -33.125 11.07 -2.238 1 36.16 75 SER B C 1
ATOM 1729 O O . SER B 1 75 ? -32.938 11.461 -3.393 1 36.16 75 SER B O 1
ATOM 1731 N N . SER B 1 76 ? -32.75 11.852 -1.182 1 33.41 76 SER B N 1
ATOM 1732 C CA . SER B 1 76 ? -31.938 12.969 -1.629 1 33.41 76 SER B CA 1
ATOM 1733 C C . SER B 1 76 ? -30.688 12.477 -2.354 1 33.41 76 SER B C 1
ATOM 1735 O O . SER B 1 76 ? -30.062 11.5 -1.935 1 33.41 76 SER B O 1
ATOM 1737 N 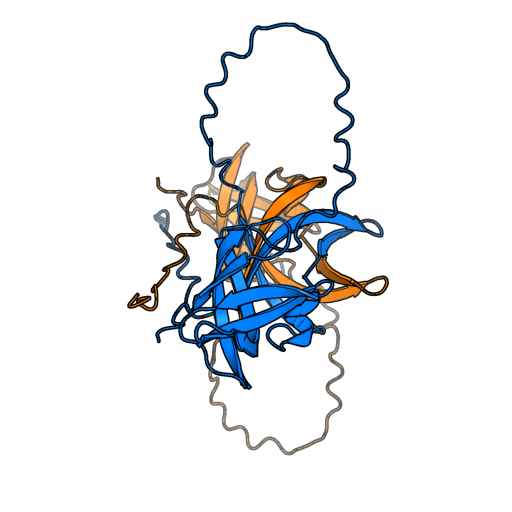N . SER B 1 77 ? -30.734 12.484 -3.648 1 35 77 SER B N 1
ATOM 1738 C CA . SER B 1 77 ? -29.562 12.492 -4.52 1 35 77 SER B CA 1
ATOM 1739 C C . SER B 1 77 ? -28.391 13.219 -3.869 1 35 77 SER B C 1
ATOM 1741 O O . SER B 1 77 ? -28.422 14.445 -3.734 1 35 77 SER B O 1
ATOM 1743 N N . ALA B 1 78 ? -27.969 12.742 -2.777 1 33.62 78 ALA B N 1
ATOM 1744 C CA . ALA B 1 78 ? -26.781 13.336 -2.164 1 33.62 78 ALA B CA 1
ATOM 1745 C C . ALA B 1 78 ? -25.719 13.641 -3.213 1 33.62 78 ALA B C 1
ATOM 1747 O O . ALA B 1 78 ? -25.219 12.734 -3.887 1 33.62 78 ALA B O 1
ATOM 1748 N N . SER B 1 79 ? -25.938 14.664 -3.918 1 37.38 79 SER B N 1
ATOM 1749 C CA . SER B 1 79 ? -24.797 15.266 -4.613 1 37.38 79 SER B CA 1
ATOM 1750 C C . SER B 1 79 ? -23.531 15.148 -3.787 1 37.38 79 SER B C 1
ATOM 1752 O O . SER B 1 79 ? -23.531 15.414 -2.582 1 37.38 79 SER B O 1
ATOM 1754 N N . THR B 1 80 ? -22.938 13.953 -3.805 1 40.34 80 THR B N 1
ATOM 1755 C CA . THR B 1 80 ? -21.578 14.047 -3.301 1 40.34 80 THR B CA 1
ATOM 1756 C C . THR B 1 80 ? -21.047 15.469 -3.445 1 40.34 80 THR B C 1
ATOM 1758 O O . THR B 1 80 ? -20.719 15.906 -4.551 1 40.34 80 THR B O 1
ATOM 1761 N N . GLY B 1 81 ? -21.859 16.328 -3.062 1 33.69 81 GLY B N 1
ATOM 1762 C CA . GLY B 1 81 ? -21.422 17.719 -3.035 1 33.69 81 GLY B CA 1
ATOM 1763 C C . GLY B 1 81 ? -19.984 17.891 -2.59 1 33.69 81 GLY B C 1
ATOM 1764 O O . GLY B 1 81 ? -19.609 17.438 -1.508 1 33.69 81 GLY B O 1
ATOM 1765 N N . ALA B 1 82 ? -19.062 17.797 -3.477 1 45 82 ALA B N 1
ATOM 1766 C CA . ALA B 1 82 ? -17.75 18.375 -3.234 1 45 82 ALA B CA 1
ATOM 1767 C C . ALA B 1 82 ? -17.812 19.5 -2.211 1 45 82 ALA B C 1
ATOM 1769 O O . ALA B 1 82 ? -18.438 20.531 -2.463 1 45 82 ALA B O 1
ATOM 1770 N N . SER B 1 83 ? -18.141 19.234 -0.956 1 47.53 83 SER B N 1
ATOM 1771 C CA . SER B 1 83 ? -18.062 20.375 -0.051 1 47.53 83 SER B CA 1
ATOM 1772 C C . SER B 1 83 ? -17.094 21.438 -0.591 1 47.53 83 SER B C 1
ATOM 1774 O O . SER B 1 83 ? -16.047 21.094 -1.131 1 47.53 83 SER B O 1
ATOM 1776 N N . SER B 1 84 ? -17.562 22.484 -1.047 1 60.25 84 SER B N 1
ATOM 1777 C CA . SER B 1 84 ? -16.922 23.688 -1.58 1 60.25 84 SER B CA 1
ATOM 1778 C C . SER B 1 84 ? -15.625 24 -0.838 1 60.25 84 SER B C 1
ATOM 1780 O O . SER B 1 84 ? -14.789 24.75 -1.335 1 60.25 84 SER B O 1
ATOM 1782 N N . GLU B 1 85 ? -15.57 23.438 0.402 1 64.88 85 GLU B N 1
ATOM 1783 C CA . GLU B 1 85 ? -14.297 23.719 1.059 1 64.88 85 GLU B CA 1
ATOM 1784 C C . GLU B 1 85 ? -13.25 22.672 0.719 1 64.88 85 GLU B C 1
ATOM 1786 O O . GLU B 1 85 ? -13.57 21.484 0.563 1 64.88 85 GLU B O 1
ATOM 1791 N N . PRO B 1 86 ? -12.195 23.094 0.341 1 77.31 86 PRO B N 1
ATOM 1792 C CA . PRO B 1 86 ? -11.156 22.125 -0.024 1 77.31 86 PRO B CA 1
ATOM 1793 C C . PRO B 1 86 ? -10.906 21.078 1.07 1 77.31 86 PRO B C 1
ATOM 1795 O O . PRO B 1 86 ? -10.844 21.438 2.252 1 77.31 86 PRO B O 1
ATOM 1798 N N . GLN B 1 87 ? -11.156 19.844 0.901 1 87.88 87 GLN B N 1
ATOM 1799 C CA . GLN B 1 87 ? -10.883 18.766 1.841 1 87.88 87 GLN B CA 1
ATOM 1800 C C . GLN B 1 87 ? -9.398 18.703 2.186 1 87.88 87 GLN B C 1
ATOM 1802 O O . GLN B 1 87 ? -8.539 18.953 1.331 1 87.88 87 GLN B O 1
ATOM 1807 N N . PRO B 1 88 ? -9.094 18.562 3.486 1 93 88 PRO B N 1
ATOM 1808 C CA . PRO B 1 88 ? -7.688 18.422 3.867 1 93 88 PRO B CA 1
ATOM 1809 C C . PRO B 1 88 ? -6.965 17.328 3.084 1 93 88 PRO B C 1
ATOM 1811 O O . PRO B 1 88 ? -7.562 16.297 2.766 1 93 88 PRO B O 1
ATOM 1814 N N . PRO B 1 89 ? -5.715 17.547 2.842 1 93.31 89 PRO B N 1
ATOM 1815 C CA . PRO B 1 89 ? -4.965 16.578 2.041 1 93.31 89 PRO B CA 1
ATOM 1816 C C . PRO B 1 89 ? -4.449 15.406 2.869 1 93.31 89 PRO B C 1
ATOM 1818 O O . PRO B 1 89 ? -3.711 14.562 2.357 1 93.31 89 PRO B O 1
ATOM 1821 N N . VAL B 1 90 ? -4.734 15.328 4.168 1 94.81 90 VAL B N 1
ATOM 1822 C CA . VAL B 1 90 ? -4.316 14.234 5.035 1 94.81 90 VAL B CA 1
ATOM 1823 C C . VAL B 1 90 ? -5.527 13.695 5.797 1 94.81 90 VAL B C 1
ATOM 1825 O O . VAL B 1 90 ? -6.566 14.352 5.875 1 94.81 90 VAL B O 1
ATOM 1828 N N . GLU B 1 91 ? -5.285 12.5 6.23 1 92.75 91 GLU B N 1
ATOM 1829 C CA . GLU B 1 91 ? -6.309 11.859 7.047 1 92.75 91 GLU B CA 1
ATOM 1830 C C . GLU B 1 91 ? -5.715 11.32 8.352 1 92.75 91 GLU B C 1
ATOM 1832 O O . GLU B 1 91 ? -4.516 11.055 8.43 1 92.75 91 GLU B O 1
ATOM 1837 N N . GLU B 1 92 ? -6.625 11.164 9.266 1 93.38 92 GLU B N 1
ATOM 1838 C CA . GLU B 1 92 ? -6.176 10.555 10.516 1 93.38 92 GLU B CA 1
ATOM 1839 C C . GLU B 1 92 ? -5.668 9.133 10.289 1 93.38 92 GLU B C 1
ATOM 1841 O O . GLU B 1 92 ? -6.273 8.367 9.547 1 93.38 92 GLU B O 1
ATOM 1846 N N . GLY B 1 93 ? -4.57 8.828 10.914 1 91.12 93 GLY B N 1
ATOM 1847 C CA . GLY B 1 93 ? -3.953 7.523 10.773 1 91.12 93 GLY B CA 1
ATOM 1848 C C . GLY B 1 93 ? -2.914 7.473 9.664 1 91.12 93 GLY B C 1
ATOM 1849 O O . GLY B 1 93 ? -2.152 6.508 9.57 1 91.12 93 GLY B O 1
ATOM 1850 N N . GLU B 1 94 ? -2.889 8.531 8.852 1 93.56 94 GLU B N 1
ATOM 1851 C CA . GLU B 1 94 ? -1.876 8.617 7.801 1 93.56 94 GLU B CA 1
ATOM 1852 C C . GLU B 1 94 ? -0.473 8.703 8.398 1 93.56 94 GLU B C 1
ATOM 1854 O O . GLU B 1 94 ? -0.261 9.375 9.406 1 93.56 94 GLU B O 1
ATOM 1859 N N . ILE B 1 95 ? 0.42 7.965 7.805 1 92.88 95 ILE B N 1
ATOM 1860 C CA . ILE B 1 95 ? 1.823 8 8.203 1 92.88 95 ILE B CA 1
ATOM 1861 C C . ILE B 1 95 ? 2.676 8.508 7.035 1 92.88 95 ILE B C 1
ATOM 1863 O O . ILE B 1 95 ? 2.557 8.016 5.914 1 92.88 95 ILE B O 1
ATOM 1867 N N . ARG B 1 96 ? 3.553 9.406 7.293 1 93.94 96 ARG B N 1
ATOM 1868 C CA . ARG B 1 96 ? 4.418 9.93 6.238 1 93.94 96 ARG B CA 1
ATOM 1869 C C . ARG B 1 96 ? 5.625 10.648 6.832 1 93.94 96 ARG B C 1
ATOM 1871 O O . ARG B 1 96 ? 5.613 11.039 8 1 93.94 96 ARG B O 1
ATOM 1878 N N . TYR B 1 97 ? 6.625 10.766 6.039 1 93.06 97 TYR B N 1
ATOM 1879 C CA . TYR B 1 97 ? 7.754 11.625 6.395 1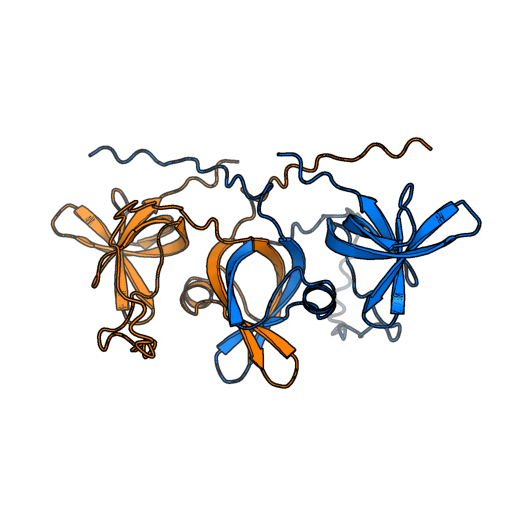 93.06 97 TYR B CA 1
ATOM 1880 C C . TYR B 1 97 ? 7.441 13.086 6.098 1 93.06 97 TYR B C 1
ATOM 1882 O O . TYR B 1 97 ? 6.816 13.398 5.082 1 93.06 97 TYR B O 1
ATOM 1890 N N . VAL B 1 98 ? 7.898 13.961 7.023 1 96.12 98 VAL B N 1
ATOM 1891 C CA . VAL B 1 98 ? 7.789 15.398 6.797 1 96.12 98 VAL B CA 1
ATOM 1892 C C . VAL B 1 98 ? 9.094 16.078 7.207 1 96.12 98 VAL B C 1
ATOM 1894 O O . VAL B 1 98 ? 9.836 15.57 8.047 1 96.12 98 VAL B O 1
ATOM 1897 N N . GLU B 1 99 ? 9.328 17.109 6.566 1 96.25 99 GLU B N 1
ATOM 1898 C CA . GLU B 1 99 ? 10.406 18 6.992 1 96.25 99 GLU B CA 1
ATOM 1899 C C . GLU B 1 99 ? 9.875 19.156 7.824 1 96.25 99 GLU B C 1
ATOM 1901 O O . GLU B 1 99 ? 8.914 19.812 7.43 1 96.25 99 GLU B O 1
ATOM 1906 N N . ILE B 1 100 ? 10.547 19.359 8.969 1 97.81 100 ILE B N 1
ATOM 1907 C CA . ILE B 1 100 ? 10.148 20.469 9.82 1 97.81 100 ILE B CA 1
ATOM 1908 C C . ILE B 1 100 ? 10.758 21.766 9.297 1 97.81 100 ILE B C 1
ATOM 1910 O O . ILE B 1 100 ? 11.977 21.938 9.32 1 97.81 100 ILE B O 1
ATOM 1914 N N . GLU B 1 101 ? 9.898 22.656 8.875 1 97.44 101 GLU B N 1
ATOM 1915 C CA . GLU B 1 101 ? 10.383 23.828 8.164 1 97.44 101 GLU B CA 1
ATOM 1916 C C . GLU B 1 101 ? 10.398 25.062 9.078 1 97.44 101 GLU B C 1
ATOM 1918 O O . GLU B 1 101 ? 11.07 26.047 8.781 1 97.44 101 GLU B O 1
ATOM 1923 N N . ASP B 1 102 ? 9.586 25.062 10.195 1 97.81 102 ASP B N 1
ATOM 1924 C CA . ASP B 1 102 ? 9.445 26.203 11.086 1 97.81 102 ASP B CA 1
ATOM 1925 C C . ASP B 1 102 ? 9.047 25.766 12.492 1 97.81 102 ASP B C 1
ATOM 1927 O O . ASP B 1 102 ? 8.758 24.594 12.719 1 97.81 102 ASP B O 1
ATOM 1931 N N . ILE B 1 103 ? 9.211 26.688 13.406 1 97.31 103 ILE B N 1
ATOM 1932 C CA . ILE B 1 103 ? 8.758 26.469 14.773 1 97.31 103 ILE B CA 1
ATOM 1933 C C . ILE B 1 103 ? 7.668 27.484 15.125 1 97.31 103 ILE B C 1
ATOM 1935 O O . ILE B 1 103 ? 7.828 28.688 14.898 1 97.31 103 ILE B O 1
ATOM 1939 N N . GLY B 1 104 ? 6.598 26.906 15.617 1 96 104 GLY B N 1
ATOM 1940 C CA . GLY B 1 104 ? 5.5 27.781 16 1 96 104 GLY B CA 1
ATOM 1941 C C . GLY B 1 104 ? 5.789 28.578 17.25 1 96 104 GLY B C 1
ATOM 1942 O O . GLY B 1 104 ? 6.793 28.359 17.938 1 96 104 GLY B O 1
ATOM 1943 N N . LYS B 1 105 ? 4.902 29.5 17.578 1 94.75 105 LYS B N 1
ATOM 1944 C CA . LYS B 1 105 ? 5.031 30.375 18.75 1 94.75 105 LYS B CA 1
ATOM 1945 C C . LYS B 1 105 ? 5.07 29.547 20.047 1 94.75 105 LYS B C 1
ATOM 1947 O O . LYS B 1 105 ? 5.703 29.953 21.016 1 94.75 105 LYS B O 1
ATOM 1952 N N . GLN B 1 106 ? 4.473 28.438 19.969 1 94.69 106 GLN B N 1
ATOM 1953 C CA . GLN B 1 106 ? 4.387 27.594 21.141 1 94.69 106 GLN B CA 1
ATOM 1954 C C . GLN B 1 106 ? 5.559 26.609 21.203 1 94.69 106 GLN B C 1
ATOM 1956 O O . GLN B 1 106 ? 5.625 25.781 22.109 1 94.69 106 GLN B O 1
ATOM 1961 N N . GLY B 1 107 ? 6.41 26.719 20.188 1 96.38 107 GLY B N 1
ATOM 1962 C CA . GLY B 1 107 ? 7.59 25.875 20.203 1 96.38 107 GLY B CA 1
ATOM 1963 C C . GLY B 1 107 ? 7.406 24.594 19.422 1 96.38 107 GLY B C 1
ATOM 1964 O O . GLY B 1 107 ? 8.297 23.734 19.406 1 96.38 107 GLY B O 1
ATOM 1965 N N . ASP B 1 108 ? 6.273 24.453 18.828 1 97.25 108 ASP B N 1
ATOM 1966 C CA . ASP B 1 108 ? 5.988 23.234 18.078 1 97.25 108 ASP B CA 1
ATOM 1967 C C . ASP B 1 108 ? 6.547 23.328 16.656 1 97.25 108 ASP B C 1
ATOM 1969 O O . ASP B 1 108 ? 6.504 24.391 16.031 1 97.25 108 ASP B O 1
ATOM 1973 N N . GLY B 1 109 ? 7.027 22.156 16.125 1 98.31 109 GLY B N 1
ATOM 1974 C CA . GLY B 1 109 ? 7.465 22.109 14.742 1 98.31 109 GLY B CA 1
ATOM 1975 C C . GLY B 1 109 ? 6.328 22.281 13.75 1 98.31 109 GLY B C 1
ATOM 1976 O O . GLY B 1 109 ? 5.195 21.875 14.023 1 98.31 109 GLY B O 1
ATOM 1977 N N . ILE B 1 110 ? 6.723 22.844 12.648 1 98.31 110 ILE B N 1
ATOM 1978 C CA . ILE B 1 110 ? 5.734 23.078 11.602 1 98.31 110 ILE B CA 1
ATOM 1979 C C . ILE B 1 110 ? 6.242 22.5 10.273 1 98.31 110 ILE B C 1
ATOM 1981 O O . ILE B 1 110 ? 7.34 22.844 9.828 1 98.31 110 ILE B O 1
ATOM 1985 N N . ALA B 1 111 ? 5.461 21.609 9.703 1 97.75 111 ALA B N 1
ATOM 1986 C CA . ALA B 1 111 ? 5.699 21.078 8.359 1 97.75 111 ALA B CA 1
ATOM 1987 C C . ALA B 1 111 ? 4.602 21.516 7.395 1 97.75 111 ALA B C 1
ATOM 1989 O O . ALA B 1 111 ? 3.445 21.688 7.797 1 97.75 111 ALA B O 1
ATOM 1990 N N . ARG B 1 112 ? 4.965 21.719 6.129 1 96.56 112 ARG B N 1
ATOM 1991 C CA . ARG B 1 112 ? 3.998 22 5.074 1 96.56 112 ARG B CA 1
ATOM 1992 C C . ARG B 1 112 ? 3.973 20.891 4.035 1 96.56 112 ARG B C 1
ATOM 1994 O O . ARG B 1 112 ? 5.023 20.406 3.602 1 96.56 112 ARG B O 1
ATOM 2001 N N . VAL B 1 113 ? 2.748 20.5 3.715 1 94.62 113 VAL B N 1
ATOM 2002 C CA . VAL B 1 113 ? 2.57 19.422 2.756 1 94.62 113 VAL B CA 1
ATOM 2003 C C . VAL B 1 113 ? 1.79 19.922 1.545 1 94.62 113 VAL B C 1
ATOM 2005 O O . VAL B 1 113 ? 1.934 21.078 1.143 1 94.62 113 VAL B O 1
ATOM 2008 N N . GLU B 1 114 ? 1 19.062 0.914 1 90.62 114 GLU B N 1
ATOM 2009 C CA . GLU B 1 114 ? 0.295 19.422 -0.31 1 90.62 114 GLU B CA 1
ATOM 2010 C C . GLU B 1 114 ? -0.498 20.719 -0.12 1 90.62 114 GLU B C 1
ATOM 2012 O O . GLU B 1 114 ? -1.128 20.922 0.92 1 90.62 114 GLU B O 1
ATOM 2017 N N . ARG B 1 115 ? -0.365 21.5 -1.075 1 90.38 115 ARG B N 1
ATOM 2018 C CA . ARG B 1 115 ? -1.141 22.734 -1.139 1 90.38 115 ARG B CA 1
ATOM 2019 C C . ARG B 1 115 ? -0.843 23.625 0.059 1 90.38 115 ARG B C 1
ATOM 2021 O O . ARG B 1 115 ? -1.705 24.391 0.498 1 90.38 115 ARG B O 1
ATOM 2028 N N . GLY B 1 116 ? 0.266 23.453 0.65 1 94 116 GLY B N 1
ATOM 2029 C CA . GLY B 1 116 ? 0.685 24.297 1.75 1 94 116 GLY B CA 1
ATOM 2030 C C . GLY B 1 116 ? 0.003 23.969 3.062 1 94 116 GLY B C 1
ATOM 2031 O O . GLY B 1 116 ? 0.051 24.75 4.012 1 94 116 GLY B O 1
ATOM 2032 N N . TYR B 1 117 ? -0.696 22.781 3.064 1 96.44 117 TYR B N 1
ATOM 2033 C CA . TYR B 1 117 ? -1.376 22.359 4.285 1 96.44 117 TYR B CA 1
ATOM 2034 C C . TYR B 1 117 ? -0.377 22.109 5.406 1 96.44 117 TYR B C 1
ATOM 2036 O O . TYR B 1 117 ? 0.688 21.531 5.184 1 96.44 117 TYR B O 1
ATOM 2044 N N . VAL B 1 118 ? -0.727 22.562 6.648 1 97.56 118 VAL B N 1
ATOM 2045 C CA . VAL B 1 118 ? 0.207 22.594 7.77 1 97.56 118 VAL B CA 1
ATOM 2046 C C . VAL B 1 118 ? 0.002 21.375 8.648 1 97.56 118 VAL B C 1
ATOM 2048 O O . VAL B 1 118 ? -1.135 21 8.961 1 97.56 118 VAL B O 1
ATOM 2051 N N . ILE B 1 119 ? 1.078 20.75 9.023 1 98.12 119 ILE B N 1
ATOM 2052 C CA . ILE B 1 119 ? 1.087 19.734 10.078 1 98.12 119 ILE B CA 1
ATOM 2053 C C . ILE B 1 119 ? 1.92 20.234 11.258 1 98.12 119 ILE B C 1
ATOM 2055 O O . ILE B 1 119 ? 3.115 20.5 11.109 1 98.12 119 ILE B O 1
ATOM 2059 N N . ILE B 1 120 ? 1.251 20.375 12.398 1 98.5 120 ILE B N 1
ATOM 2060 C CA . ILE B 1 120 ? 1.921 20.719 13.648 1 98.5 120 ILE B CA 1
ATOM 2061 C C . ILE B 1 120 ? 2.52 19.469 14.273 1 98.5 120 ILE B C 1
ATOM 2063 O O . ILE B 1 120 ? 1.825 18.469 14.461 1 98.5 120 ILE B O 1
ATOM 2067 N N . VAL B 1 121 ? 3.84 19.531 14.57 1 97.88 121 VAL B N 1
ATOM 2068 C CA . VAL B 1 121 ? 4.559 18.391 15.133 1 97.88 121 VAL B CA 1
ATOM 2069 C C . VAL B 1 121 ? 5.227 18.797 16.438 1 97.88 121 VAL B C 1
ATOM 2071 O O . VAL B 1 121 ? 6.355 19.281 16.438 1 97.88 121 VAL B O 1
ATOM 2074 N N . PRO B 1 122 ? 4.574 18.422 17.453 1 96.56 122 PRO B N 1
ATOM 2075 C CA . PRO B 1 122 ? 5.184 18.766 18.734 1 96.56 122 PRO B CA 1
ATOM 2076 C C . PRO B 1 122 ? 6.559 18.125 18.922 1 96.56 122 PRO B C 1
ATOM 2078 O O . PRO B 1 122 ? 6.805 17.016 18.438 1 96.56 122 PRO B O 1
ATOM 2081 N N . ASP B 1 123 ? 7.473 18.812 19.578 1 92.25 123 ASP B N 1
ATOM 2082 C CA . ASP B 1 123 ? 8.773 18.328 20.016 1 92.25 123 ASP B CA 1
ATOM 2083 C C . ASP B 1 123 ? 9.703 18.094 18.828 1 92.25 123 ASP B C 1
ATOM 2085 O O . ASP B 1 123 ? 10.617 17.266 18.906 1 92.25 123 ASP B O 1
ATOM 2089 N N . ALA B 1 124 ? 9.375 18.688 17.688 1 95.69 124 ALA B N 1
ATOM 2090 C CA . ALA B 1 124 ? 10.266 18.562 16.531 1 95.69 124 ALA B CA 1
ATOM 2091 C C . ALA B 1 124 ? 11.148 19.797 16.391 1 95.69 124 ALA B C 1
ATOM 2093 O O . ALA B 1 124 ? 10.82 20.875 16.906 1 95.69 124 ALA B O 1
ATOM 2094 N N . GLU B 1 125 ? 12.227 19.625 15.734 1 96.06 125 GLU B N 1
ATOM 2095 C CA . GLU B 1 125 ? 13.172 20.719 15.523 1 96.06 125 GLU B CA 1
ATOM 2096 C C . GLU B 1 125 ? 13.227 21.125 14.055 1 96.06 125 GLU B C 1
ATOM 2098 O O . GLU B 1 125 ? 13.062 20.281 13.164 1 96.06 125 GLU B O 1
ATOM 2103 N N . ILE B 1 126 ? 13.484 22.406 13.852 1 96.44 126 ILE B N 1
ATOM 2104 C CA . ILE B 1 126 ? 13.57 22.938 12.5 1 96.44 126 ILE B CA 1
ATOM 2105 C C . ILE B 1 126 ? 14.703 22.25 11.742 1 96.44 126 ILE B C 1
ATOM 2107 O O . ILE B 1 126 ? 15.789 22.047 12.297 1 96.44 126 ILE B O 1
ATOM 2111 N N . GLY B 1 127 ? 14.469 21.812 10.547 1 96.06 127 GLY B N 1
ATOM 2112 C CA . GLY B 1 127 ? 15.484 21.188 9.711 1 96.06 127 GLY B CA 1
ATOM 2113 C C . GLY B 1 127 ? 15.484 19.672 9.805 1 96.06 127 GLY B C 1
ATOM 2114 O O . GLY B 1 127 ? 16.125 19 8.992 1 96.06 127 GLY B O 1
ATOM 2115 N N . GLU B 1 128 ? 14.727 19.109 10.648 1 94.31 128 GLU B N 1
ATOM 2116 C CA . GLU B 1 128 ? 14.68 17.672 10.852 1 94.31 128 GLU B CA 1
ATOM 2117 C C . GLU B 1 128 ? 13.656 17 9.938 1 94.31 128 GLU B C 1
ATOM 2119 O O . GLU B 1 128 ? 12.609 17.594 9.656 1 94.31 128 GLU B O 1
ATOM 2124 N N . ARG B 1 129 ? 14.047 15.828 9.477 1 92.81 129 ARG B N 1
ATOM 2125 C CA . ARG B 1 129 ? 13.078 14.961 8.805 1 92.81 129 ARG B CA 1
ATOM 2126 C C . ARG B 1 129 ? 12.594 13.852 9.727 1 92.81 129 ARG B C 1
ATOM 2128 O O . ARG B 1 129 ? 13.398 13.055 10.219 1 92.81 129 ARG B O 1
ATOM 2135 N N . VAL B 1 130 ? 11.273 13.891 9.984 1 93 130 VAL B N 1
ATOM 2136 C CA . VAL B 1 130 ? 10.727 12.938 10.938 1 93 130 VAL B CA 1
ATOM 2137 C C . VAL B 1 130 ? 9.555 12.18 10.312 1 93 130 VAL B C 1
ATOM 2139 O O . VAL B 1 130 ? 8.852 12.711 9.453 1 93 130 VAL B O 1
ATOM 2142 N N . LYS B 1 131 ? 9.375 10.961 10.734 1 92.38 131 LYS B N 1
ATOM 2143 C CA . LYS B 1 131 ? 8.18 10.188 10.422 1 92.38 131 LYS B CA 1
ATOM 2144 C C . LYS B 1 131 ? 7.059 10.477 11.414 1 92.38 131 LYS B C 1
ATOM 2146 O O . LYS B 1 131 ? 7.266 10.414 12.633 1 92.38 131 LYS B O 1
ATOM 2151 N N . VAL B 1 132 ? 5.848 10.844 10.836 1 94.56 132 VAL B N 1
ATOM 2152 C CA . VAL B 1 132 ? 4.777 11.219 11.758 1 94.56 132 VAL B CA 1
ATOM 2153 C C . VAL B 1 132 ? 3.525 10.398 11.445 1 94.56 132 VAL B C 1
ATOM 2155 O O . VAL B 1 132 ? 3.293 10.023 10.297 1 94.56 132 VAL B O 1
ATOM 2158 N N . GLU B 1 133 ? 2.771 10.125 12.414 1 93.56 133 GLU B N 1
ATOM 2159 C CA . GLU B 1 133 ? 1.379 9.711 12.273 1 93.56 133 GLU B CA 1
ATOM 2160 C C . GLU B 1 133 ? 0.429 10.875 12.531 1 93.56 133 GLU B C 1
ATOM 2162 O O . GLU B 1 133 ? 0.506 11.531 13.57 1 93.56 133 GLU B O 1
ATOM 2167 N N . VAL B 1 134 ? -0.424 11.141 11.539 1 96.19 134 VAL B N 1
ATOM 2168 C CA . VAL B 1 134 ? -1.422 12.195 11.703 1 96.19 134 VAL B CA 1
ATOM 2169 C C . VAL B 1 134 ? -2.467 11.758 12.727 1 96.19 134 VAL B C 1
ATOM 2171 O O . VAL B 1 134 ? -3.117 10.719 12.562 1 96.19 134 VAL B O 1
ATOM 2174 N N . THR B 1 135 ? -2.65 12.523 13.781 1 96.25 135 THR B N 1
ATOM 2175 C CA . THR B 1 135 ? -3.518 12.109 14.883 1 96.25 135 THR B CA 1
ATOM 2176 C C . THR B 1 135 ? -4.77 12.977 14.938 1 96.25 135 THR B C 1
ATOM 2178 O O . THR B 1 135 ? -5.773 12.594 15.539 1 96.25 135 THR B O 1
ATOM 2181 N N . GLU B 1 136 ? -4.699 14.156 14.453 1 97.38 136 GLU B N 1
ATOM 2182 C CA . GLU B 1 136 ? -5.828 15.078 14.375 1 97.38 136 GLU B CA 1
ATOM 2183 C C . GLU B 1 136 ? -5.836 15.836 13.055 1 97.38 136 GLU B C 1
ATOM 2185 O O . GLU B 1 136 ? -4.789 16.281 12.586 1 97.38 136 GLU B O 1
ATOM 2190 N N . VAL B 1 137 ? -7.074 15.977 12.484 1 96.75 137 VAL B N 1
ATOM 2191 C CA . VAL B 1 137 ? -7.203 16.703 11.227 1 96.75 137 VAL B CA 1
ATOM 2192 C C . VAL B 1 137 ? -8.281 17.766 11.352 1 96.75 137 VAL B C 1
ATOM 2194 O O . VAL B 1 137 ? -9.406 17.484 11.766 1 96.75 137 VAL B O 1
ATOM 2197 N N . LYS B 1 138 ? -7.855 18.984 11.078 1 96.62 138 LYS B N 1
ATOM 2198 C CA . LYS B 1 138 ? -8.766 20.125 11.016 1 96.62 138 LYS B CA 1
ATOM 2199 C C . LYS B 1 138 ? -8.797 20.719 9.609 1 96.62 138 LYS B C 1
ATOM 2201 O O . LYS B 1 138 ? -8.086 20.266 8.719 1 96.62 138 LYS B O 1
ATOM 2206 N N . SER B 1 139 ? -9.602 21.656 9.398 1 94.88 139 SER B N 1
ATOM 2207 C CA . SER B 1 139 ? -9.789 22.25 8.078 1 94.88 139 SER B CA 1
ATOM 2208 C C . SER B 1 139 ? -8.5 22.859 7.559 1 94.88 139 SER B C 1
ATOM 2210 O O . SER B 1 139 ? -8.195 22.766 6.367 1 94.88 139 SER B O 1
ATOM 2212 N N . ASN B 1 140 ? -7.676 23.375 8.445 1 94.62 140 ASN B N 1
ATOM 2213 C CA . ASN B 1 140 ? -6.539 24.156 7.969 1 94.62 140 ASN B CA 1
ATOM 2214 C C . ASN B 1 140 ? -5.219 23.609 8.492 1 94.62 140 ASN B C 1
ATOM 2216 O O . ASN B 1 140 ? -4.145 24.078 8.117 1 94.62 140 ASN B O 1
ATOM 2220 N N . PHE B 1 141 ? -5.309 22.703 9.273 1 97.31 141 PHE B N 1
ATOM 2221 C CA . PHE B 1 141 ? -4.082 22.109 9.797 1 97.31 141 PHE B CA 1
ATOM 2222 C C . PHE B 1 141 ? -4.332 20.703 10.336 1 97.31 141 PHE B C 1
ATOM 2224 O O . PHE B 1 141 ? -5.48 20.281 10.445 1 97.31 141 PHE B O 1
ATOM 2231 N N . ALA B 1 142 ? -3.27 20 10.617 1 98.12 142 ALA B N 1
ATOM 2232 C CA . ALA B 1 142 ? -3.297 18.703 11.305 1 98.12 142 ALA B CA 1
ATOM 2233 C C . ALA B 1 142 ? -2.221 18.641 12.383 1 98.12 142 ALA B C 1
ATOM 2235 O O . ALA B 1 142 ? -1.33 19.5 12.438 1 98.12 142 ALA B O 1
ATOM 2236 N N . VAL B 1 143 ? -2.432 17.703 13.281 1 97.88 143 VAL B N 1
ATOM 2237 C CA . VAL B 1 143 ? -1.407 17.391 14.273 1 97.88 143 VAL B CA 1
ATOM 2238 C C . VAL B 1 143 ? -0.79 16.031 13.953 1 97.88 143 VAL B C 1
ATOM 2240 O O . VAL B 1 143 ? -1.504 15.07 13.648 1 97.88 143 VAL B O 1
ATOM 2243 N N . GLY B 1 144 ? 0.495 16.031 13.891 1 96.94 144 GLY B N 1
ATOM 2244 C CA . GLY B 1 144 ? 1.225 14.781 13.711 1 96.94 144 GLY B CA 1
ATOM 2245 C C . GLY B 1 144 ? 2.158 14.461 14.867 1 96.94 144 GLY B C 1
ATOM 2246 O O . GLY B 1 144 ? 2.84 15.352 15.383 1 96.94 144 GLY B O 1
ATOM 2247 N N . GLU B 1 145 ? 2.197 13.18 15.234 1 95.31 145 GLU B N 1
ATOM 2248 C CA . GLU B 1 145 ? 3.117 12.703 16.266 1 95.31 145 GLU B CA 1
ATOM 2249 C C . GLU B 1 145 ? 4.254 11.898 15.648 1 95.31 145 GLU B C 1
ATOM 2251 O O . GLU B 1 145 ? 4.027 11.062 14.766 1 95.31 145 GLU B O 1
ATOM 2256 N N . ILE B 1 146 ? 5.453 12.195 16.156 1 93.69 146 ILE B N 1
ATOM 2257 C CA . ILE B 1 146 ? 6.621 11.484 15.648 1 93.69 146 ILE B CA 1
ATOM 2258 C C . ILE B 1 146 ? 6.551 10.016 16.062 1 93.69 146 ILE B C 1
ATOM 2260 O O . ILE B 1 146 ? 6.246 9.703 17.219 1 93.69 146 ILE B O 1
ATOM 2264 N N . ILE B 1 147 ? 6.719 9.188 15.109 1 88.81 147 ILE B N 1
ATOM 2265 C CA . ILE B 1 147 ? 6.738 7.77 15.445 1 88.81 147 ILE B CA 1
ATOM 2266 C C . ILE B 1 147 ? 8.141 7.207 15.242 1 88.81 147 ILE B C 1
ATOM 2268 O O . ILE B 1 147 ? 8.852 7.625 14.32 1 88.81 147 ILE B O 1
ATOM 2272 N N . ASP B 1 148 ? 8.617 6.453 16.234 1 77.12 148 ASP B N 1
ATOM 2273 C CA . ASP B 1 148 ? 9.953 5.855 16.172 1 77.12 148 ASP B CA 1
ATOM 2274 C C . ASP B 1 148 ? 9.961 4.629 15.266 1 77.12 148 ASP B C 1
ATOM 2276 O O . ASP B 1 148 ? 8.984 3.875 15.219 1 77.12 148 ASP B O 1
ATOM 2280 N N . GLU B 1 149 ? 10.789 4.66 14.289 1 63.28 149 GLU B N 1
ATOM 2281 C CA . GLU B 1 149 ? 11.062 3.465 13.492 1 63.28 149 GLU B CA 1
ATOM 2282 C C . GLU B 1 149 ? 11.734 2.387 14.336 1 63.28 149 GLU B C 1
ATOM 2284 O O . GLU B 1 149 ? 12.875 2.549 14.766 1 63.28 149 GLU B O 1
ATOM 2289 N N . ASP B 1 150 ? 11.477 2.232 15.516 1 52.88 150 ASP B N 1
ATOM 2290 C CA . ASP B 1 150 ? 12.359 1.477 16.406 1 52.88 150 ASP B CA 1
ATOM 2291 C C . ASP B 1 150 ? 12.719 0.124 15.789 1 52.88 150 ASP B C 1
ATOM 2293 O O . ASP B 1 150 ? 11.844 -0.628 15.367 1 52.88 150 ASP B O 1
ATOM 2297 N N . TYR B 1 151 ? 13.914 -0.071 15.109 1 40.56 151 TYR B N 1
ATOM 2298 C CA . TYR B 1 151 ? 14.742 -1.257 15.273 1 40.56 151 TYR B CA 1
ATOM 2299 C C . TYR B 1 151 ? 14.852 -1.647 16.75 1 40.56 151 TYR B C 1
ATOM 2301 O O . TYR B 1 151 ? 14.805 -0.787 17.625 1 40.56 151 TYR B O 1
#

Radius of gyration: 22.38 Å; Cα contacts (8 Å, |Δi|>4): 614; chains: 2; bounding box: 74×65×51 Å

Foldseek 3Di:
DPPDDDPDPPPCQLLDAKDADFDFDDDPNDTDTDDFVQQVVLPSDDPPDDDDDDDDDDPPPPPPPVPPPPPPPPPPPPPVPPPPQDDDPGDAFIKHKFAFADADPVRWTWTAGPPRAIETEGPDDHGDIFIWGFHADDSRYTYTYGDDSDD/DPPDDDPDPPPCQLLDAKDADFDFDDDPNDTDTDDFVQQVVLPSDDPPDDDDDDDDDDPPPCPPPVPPPPDDPPVPPPPVPPPPQDDDPGDAFIKHKFAFADADPVRWTWTAGPPRAIETEGPDDHGDIFIWGFHADDSRYTYTYGDDSDD

Solvent-accessible surface area (backbone atoms only — not comparable to full-atom values): 17498 Å² total; per-residue (Å²): 129,88,75,68,71,44,73,70,75,60,81,52,50,76,40,52,55,35,31,40,77,36,48,30,39,79,56,96,93,35,41,32,33,65,49,63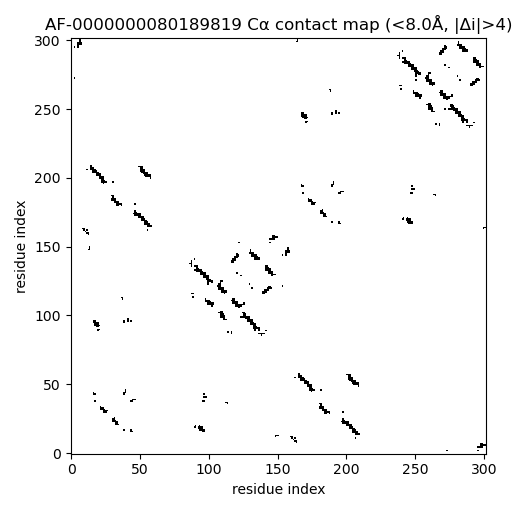,64,53,43,43,75,71,62,74,43,57,77,76,41,67,29,36,36,33,42,22,56,58,72,72,72,72,70,69,72,74,63,82,71,72,74,75,72,73,72,69,74,68,63,81,59,71,63,88,59,77,72,55,91,68,51,67,71,23,29,39,62,44,51,20,76,35,66,43,97,87,56,27,10,29,24,68,46,69,95,66,38,33,34,39,23,66,89,41,53,65,75,41,77,45,41,24,35,28,72,41,73,47,82,72,35,31,35,28,44,51,40,59,67,72,126,130,87,77,70,72,44,72,71,74,58,81,54,53,80,41,50,52,33,30,41,76,37,48,30,39,80,56,96,92,36,41,31,35,65,49,62,65,48,44,44,73,71,61,74,43,56,76,76,41,66,29,36,37,35,41,24,56,58,72,70,70,72,72,64,71,74,67,79,66,82,70,71,80,67,76,67,73,69,62,80,58,71,61,87,58,78,74,56,93,68,51,67,71,24,28,39,59,43,54,20,74,35,66,45,97,87,56,26,10,29,24,69,45,66,94,67,38,35,34,41,22,66,89,42,52,65,76,38,76,45,42,26,35,26,72,40,74,49,82,73,36,30,34,27,44,50,38,56,71,68,126

pLDDT: mean 80.83, std 22.65, range [29.89, 98.56]

Secondary structure (DSSP, 8-state):
-----B------GGGEEEEEEEEEEEETTEEEEEEPHHHHHTTSS-TT-EEEEEEE---------------------------SS---S--TT-EEEEE--EE-TTS-EEEE-GGG-EEEETT--TT-EEEEEEEEE-SSEEEEEEB----/-----B------GGGEEEEEEEEEEEETTEEEEEEPHHHHHTTSS-TT-EEEEEEE---------------------------SS---S--TT-EEEEE--EE-TTS-EEEE-GGG-EEEETT--TT-EEEEEEEEE-SSEEEEEEB----